Protein AF-A0A2I0TNA4-F1 (afdb_monomer)

Mean predicted aligned error: 10.76 Å

Nearest PDB structures (foldseek):
  7cxh-assembly1_A  TM=8.317E-01  e=8.234E-19  Homo sapiens
  7cxg-assembly1_B-2  TM=8.409E-01  e=1.253E-18  Homo sapiens
  6t1v-assembly1_A  TM=8.279E-01  e=1.907E-18  Homo sapiens
  7cxf-assembly1_A  TM=8.234E-01  e=4.906E-18  Homo sapiens
  5u3z-assembly2_B  TM=8.361E-01  e=5.013E-15  Homo sapiens

Sequence (196 aa):
MGYRGRINAAIQVSPFVIYDMNSLMMGEDQIKCKHVSPLQEENKEVAIRIFQRCQFRSVEAVQEITEFAKNIPGFVNLDLNDQVTLLKYGVHEIIYTLLASLMNKDGVLISDGQGFMTREFLKSLRKPFCDFMEPKFEFAVKFNALELDDSDLAIFIAVIILSGGKCSLISYIFYNRIDTFNSCPNRKVLSAMGWE

Solvent-accessible surface area (backbone atoms only — not comparable to full-atom values): 11047 Å² total; per-residue (Å²): 48,45,77,67,42,40,41,60,57,38,52,80,46,82,45,52,66,27,60,50,73,68,39,42,59,57,42,61,80,69,44,82,62,92,75,76,62,97,77,68,60,87,85,57,55,66,66,59,52,53,48,52,51,53,53,53,52,49,57,54,47,51,53,54,51,51,58,51,46,59,71,41,91,64,47,74,75,46,56,69,69,54,51,51,42,13,46,71,59,17,48,64,61,44,51,53,56,58,48,23,78,42,39,53,92,63,25,35,54,36,75,82,31,50,27,32,41,27,42,66,36,48,52,68,36,63,84,69,52,20,71,61,51,51,63,54,47,60,48,16,51,60,56,56,74,67,65,68,49,73,66,56,47,52,52,52,46,53,52,42,37,61,53,16,66,91,47,81,59,50,64,63,54,57,77,73,36,56,68,55,64,76,62,52,87,59,71,55,68,41,39,76,78,57,27,92

InterPro domains:
  IPR000536 Nuclear hormone receptor, ligand-binding domain [PF00104] (59-163)
  IPR000536 Nuclear hormone receptor, ligand-binding domain [PS51843] (16-196)
  IPR001723 Nuclear hormone receptor [PR00398] (57-78)
  IPR001723 Nuclear hormone receptor [PR00398] (78-94)
  IPR001723 Nuclear hormone receptor [PR00398] (146-161)
  IPR003074 Peroxisome proliferator-activated receptor [PR01288] (96-109)
  IPR003074 Peroxisome proliferator-activated receptor [PR01288] (113-128)
  IPR003074 Peroxisome proliferator-activated receptor [PR01288] (131-144)
  IPR035500 Nuclear hormone receptor-like domain superfamily [G3DSA:1.10.565.10] (7-182)
  IPR035500 Nuclear hormone receptor-like domain superfamily [SSF48508] (12-171)
  IPR050234 Nuclear hormone receptor family NR1 subfamily [PTHR24082] (36-164)

Organism: NCBI:txid1758121

Structure (mmCIF, N/CA/C/O backbone):
data_AF-A0A2I0TNA4-F1
#
_entry.id   AF-A0A2I0TNA4-F1
#
loop_
_atom_site.group_PDB
_atom_site.id
_atom_site.type_symbol
_atom_site.label_atom_id
_atom_site.label_alt_id
_atom_site.label_comp_id
_atom_site.label_asym_id
_atom_site.label_entity_id
_atom_site.label_seq_id
_atom_site.pdbx_PDB_ins_code
_atom_site.Cartn_x
_atom_site.Cartn_y
_atom_site.Cartn_z
_atom_site.occupancy
_atom_site.B_iso_or_equiv
_atom_site.auth_seq_id
_atom_site.auth_comp_id
_atom_site.auth_asym_id
_atom_site.auth_atom_id
_atom_site.pdbx_PDB_model_num
ATOM 1 N N . MET A 1 1 ? -13.020 9.914 -6.422 1.00 35.34 1 MET A N 1
ATOM 2 C CA . MET A 1 1 ? -12.213 8.881 -7.062 1.00 35.34 1 MET A CA 1
ATOM 3 C C . MET A 1 1 ? -11.484 8.139 -5.968 1.00 35.34 1 MET A C 1
ATOM 5 O O . MET A 1 1 ? -10.642 8.735 -5.315 1.00 35.34 1 MET A O 1
ATOM 9 N N . GLY A 1 2 ? -11.844 6.874 -5.723 1.00 37.12 2 GLY A N 1
ATOM 10 C CA . GLY A 1 2 ? -11.193 6.027 -4.711 1.00 37.12 2 GLY A CA 1
ATOM 11 C C . GLY A 1 2 ? -9.686 5.857 -4.924 1.00 37.12 2 GLY A C 1
ATOM 12 O O . GLY A 1 2 ? -9.144 6.394 -5.886 1.00 37.12 2 GLY A O 1
ATOM 13 N N . TYR A 1 3 ? -8.978 5.131 -4.058 1.00 42.81 3 TYR A N 1
ATOM 14 C CA . TYR A 1 3 ? -7.517 4.973 -4.170 1.00 42.81 3 TYR A CA 1
ATOM 15 C C . TYR A 1 3 ? -7.112 4.388 -5.537 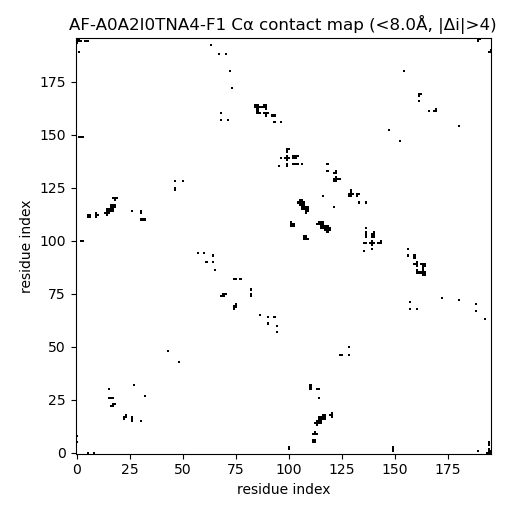1.00 42.81 3 TYR A C 1
ATOM 17 O O . TYR A 1 3 ? -6.256 4.948 -6.224 1.00 42.81 3 TYR A O 1
ATOM 25 N N . ARG A 1 4 ? -7.826 3.357 -6.015 1.00 48.94 4 ARG A N 1
ATOM 26 C CA . ARG A 1 4 ? -7.703 2.868 -7.402 1.00 48.94 4 ARG A CA 1
ATOM 27 C C . ARG A 1 4 ? -8.273 3.842 -8.431 1.00 48.94 4 ARG A C 1
ATOM 29 O O . ARG A 1 4 ? -7.718 3.982 -9.513 1.00 48.94 4 ARG A O 1
ATOM 36 N N . GLY A 1 5 ? -9.341 4.561 -8.096 1.00 42.94 5 GLY A N 1
ATOM 37 C CA . GLY A 1 5 ? -9.911 5.620 -8.936 1.00 42.94 5 GLY A CA 1
ATOM 38 C C . GLY A 1 5 ? -8.948 6.781 -9.217 1.00 42.94 5 GLY A C 1
ATOM 39 O O . GLY A 1 5 ? -8.978 7.318 -10.314 1.00 42.94 5 GLY A O 1
ATOM 40 N N . ARG A 1 6 ? -8.073 7.145 -8.273 1.00 45.62 6 ARG A N 1
ATOM 41 C CA . ARG A 1 6 ? -7.024 8.168 -8.410 1.00 45.62 6 ARG A CA 1
ATOM 42 C C . ARG A 1 6 ? -5.830 7.668 -9.199 1.00 45.62 6 ARG A C 1
ATOM 44 O O . ARG A 1 6 ? -5.299 8.431 -9.989 1.00 45.62 6 ARG A O 1
ATOM 51 N N . ILE A 1 7 ? -5.456 6.399 -9.042 1.00 47.56 7 ILE A N 1
ATOM 52 C CA . ILE A 1 7 ? -4.507 5.742 -9.948 1.00 47.56 7 ILE A CA 1
ATOM 53 C C . ILE A 1 7 ? -5.074 5.782 -11.371 1.00 47.56 7 ILE A C 1
ATOM 55 O O . ILE A 1 7 ? -4.422 6.284 -12.275 1.00 47.56 7 ILE A O 1
ATOM 59 N N . ASN A 1 8 ? -6.331 5.376 -11.554 1.00 41.31 8 ASN A N 1
ATOM 60 C CA . ASN A 1 8 ? -7.024 5.394 -12.845 1.00 41.31 8 ASN A CA 1
ATOM 61 C C . ASN A 1 8 ? -7.257 6.811 -13.403 1.00 41.31 8 ASN A C 1
ATOM 63 O O . ASN A 1 8 ? -7.279 6.986 -14.617 1.00 41.31 8 ASN A O 1
ATOM 67 N N . ALA A 1 9 ? -7.388 7.829 -12.549 1.00 41.41 9 ALA A N 1
ATOM 68 C CA . ALA A 1 9 ? -7.473 9.232 -12.956 1.00 41.41 9 ALA A CA 1
ATOM 69 C C . ALA A 1 9 ? -6.103 9.828 -13.305 1.00 41.41 9 ALA A C 1
ATOM 71 O O . ALA A 1 9 ? -5.988 10.570 -14.277 1.00 41.41 9 ALA A O 1
ATOM 72 N N . ALA A 1 10 ? -5.058 9.473 -12.551 1.00 45.03 10 ALA A N 1
ATOM 73 C CA . ALA A 1 10 ? -3.669 9.805 -12.856 1.00 45.03 10 ALA A CA 1
ATOM 74 C C . ALA A 1 10 ? -3.194 9.121 -14.152 1.00 45.03 10 ALA A C 1
ATOM 76 O O . ALA A 1 10 ? -2.371 9.684 -14.865 1.00 45.03 10 ALA A O 1
ATOM 77 N N . ILE A 1 11 ? -3.797 7.979 -14.515 1.00 46.94 11 ILE A N 1
ATOM 78 C CA . ILE A 1 11 ? -3.622 7.265 -15.793 1.00 46.94 11 ILE A CA 1
ATOM 79 C C . ILE A 1 11 ? -4.174 8.046 -17.011 1.00 46.94 11 ILE A C 1
ATOM 81 O O . ILE A 1 11 ? -3.989 7.606 -18.145 1.00 46.94 11 ILE A O 1
ATOM 85 N N . GLN A 1 12 ? -4.745 9.255 -16.859 1.00 49.56 12 GLN A N 1
ATOM 86 C CA . GLN A 1 12 ? -4.928 10.145 -18.025 1.00 49.56 12 GLN A CA 1
ATOM 87 C C . GLN A 1 12 ? -3.606 10.397 -18.781 1.00 49.56 12 GLN A C 1
ATOM 89 O O . GLN A 1 12 ? -3.639 10.706 -19.972 1.00 49.56 12 GLN A O 1
ATOM 94 N N . VAL A 1 13 ? -2.457 10.206 -18.118 1.00 62.81 13 VAL A N 1
ATOM 95 C CA . VAL A 1 13 ? -1.124 10.132 -18.726 1.00 62.81 13 VAL A CA 1
ATOM 96 C C . VAL A 1 13 ? -0.419 8.863 -18.230 1.00 62.81 13 VAL A C 1
ATOM 98 O O . VAL A 1 13 ? -0.488 8.529 -17.051 1.00 62.81 13 VAL A O 1
ATOM 101 N N . SER A 1 14 ? 0.269 8.142 -19.122 1.00 78.12 14 SER A N 1
ATOM 102 C CA . SER A 1 14 ? 1.084 6.983 -18.727 1.00 78.12 14 SER A CA 1
ATOM 103 C C . SER A 1 14 ? 2.163 7.408 -17.718 1.00 78.12 14 SER A C 1
ATOM 105 O O . SER A 1 14 ? 2.841 8.407 -17.972 1.00 78.12 14 SER A O 1
ATOM 107 N N . PRO A 1 15 ? 2.377 6.664 -16.615 1.00 84.88 15 PRO A N 1
ATOM 108 C CA . PRO A 1 15 ? 3.407 7.002 -15.639 1.00 84.88 15 PRO A CA 1
ATOM 109 C C . PRO A 1 15 ? 4.801 6.979 -16.271 1.00 84.88 15 PRO A C 1
ATOM 111 O O . PRO A 1 15 ? 5.090 6.149 -17.138 1.00 84.88 15 PRO A O 1
ATOM 114 N N . PHE A 1 16 ? 5.689 7.852 -15.793 1.00 88.69 16 PHE A N 1
ATOM 115 C CA . PHE A 1 16 ? 7.104 7.808 -16.150 1.00 88.69 16 PHE A CA 1
ATOM 116 C C . PHE A 1 16 ? 7.739 6.536 -15.565 1.00 88.69 16 PHE A C 1
ATOM 118 O O . PHE A 1 16 ? 7.694 6.307 -14.353 1.00 88.69 16 PHE A O 1
ATOM 125 N N . VAL A 1 17 ? 8.318 5.689 -16.416 1.00 91.75 17 VAL A N 1
ATOM 126 C CA . VAL A 1 17 ? 8.833 4.376 -16.005 1.00 91.75 17 VAL A CA 1
ATOM 127 C C . VAL A 1 17 ? 10.292 4.480 -15.567 1.00 91.75 17 VAL A C 1
ATOM 129 O O . VAL A 1 17 ? 11.147 4.927 -16.326 1.00 91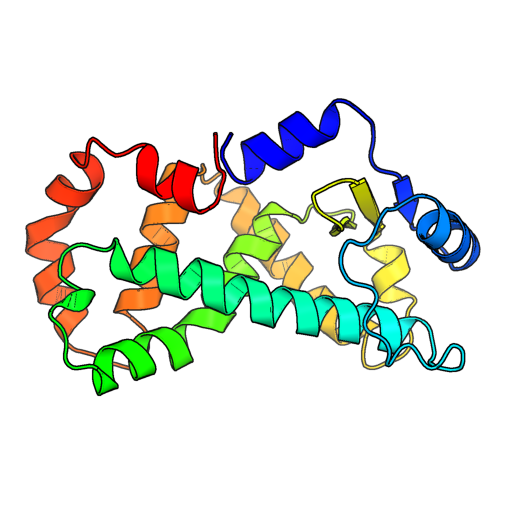.75 17 VAL A O 1
ATOM 132 N N . ILE A 1 18 ? 10.580 4.009 -14.355 1.00 91.25 18 ILE A N 1
ATOM 133 C CA . ILE A 1 18 ? 11.917 3.944 -13.763 1.00 91.25 18 ILE A CA 1
ATOM 134 C C . ILE A 1 18 ? 12.364 2.482 -13.724 1.00 91.25 18 ILE A C 1
ATOM 136 O O . ILE A 1 18 ? 11.815 1.664 -12.975 1.00 91.25 18 ILE A O 1
ATOM 140 N N . TYR A 1 19 ? 13.365 2.152 -14.534 1.00 93.94 19 TYR A N 1
ATOM 141 C CA . TYR A 1 19 ? 13.881 0.789 -14.695 1.00 93.94 19 TYR A CA 1
ATOM 142 C C . TYR A 1 19 ? 15.407 0.683 -14.555 1.00 93.94 19 TYR A C 1
ATOM 144 O O . TYR A 1 19 ? 15.943 -0.421 -14.501 1.00 93.94 19 TYR A O 1
ATOM 152 N N . ASP A 1 20 ? 16.106 1.812 -14.467 1.00 92.25 20 ASP A N 1
ATOM 153 C CA . ASP A 1 20 ? 17.549 1.903 -14.261 1.00 92.25 20 ASP A CA 1
ATOM 154 C C . ASP A 1 20 ? 17.926 3.246 -13.601 1.00 92.25 20 ASP A C 1
ATOM 156 O O . ASP A 1 20 ? 17.075 4.075 -13.270 1.00 92.25 20 ASP A O 1
ATOM 160 N N . MET A 1 21 ? 19.225 3.474 -13.402 1.00 87.62 21 MET A N 1
ATOM 161 C CA . MET A 1 21 ? 19.720 4.716 -12.800 1.00 87.62 21 MET A CA 1
ATOM 162 C C . MET A 1 21 ? 19.503 5.938 -13.704 1.00 87.62 21 MET A C 1
ATOM 164 O O . MET A 1 21 ? 19.246 7.024 -13.194 1.00 87.62 21 MET A O 1
ATOM 168 N N . ASN A 1 22 ? 19.568 5.780 -15.030 1.00 89.62 22 ASN A N 1
ATOM 169 C CA . ASN A 1 22 ? 19.401 6.892 -15.971 1.00 89.62 22 ASN A CA 1
ATOM 170 C C . ASN A 1 22 ? 17.958 7.407 -15.969 1.00 89.62 22 ASN A C 1
ATOM 172 O O . ASN A 1 22 ? 17.722 8.605 -15.824 1.00 89.62 22 ASN A O 1
ATOM 176 N N . SER A 1 23 ? 16.995 6.491 -16.077 1.00 90.81 23 SER A N 1
ATOM 177 C CA . SER A 1 23 ? 15.567 6.786 -15.977 1.00 90.81 23 SER A CA 1
ATOM 178 C C . SER A 1 23 ? 15.219 7.362 -14.608 1.00 90.81 23 SER A C 1
ATOM 180 O O . SER A 1 23 ? 14.470 8.331 -14.548 1.00 90.81 23 SER A O 1
ATOM 182 N N . LEU A 1 24 ? 15.809 6.869 -13.512 1.00 86.25 24 LEU A N 1
ATOM 183 C CA . LEU A 1 24 ? 15.606 7.472 -12.193 1.00 86.25 24 LEU A CA 1
ATOM 184 C C . LEU A 1 24 ? 16.021 8.951 -12.167 1.00 86.25 24 LEU A C 1
ATOM 186 O O . LEU A 1 24 ? 15.236 9.777 -11.709 1.00 86.25 24 LEU A O 1
ATOM 190 N N . MET A 1 25 ? 17.208 9.287 -12.683 1.00 83.06 25 MET A N 1
ATOM 191 C CA . MET A 1 25 ? 17.680 10.678 -12.732 1.00 83.06 25 MET A CA 1
ATOM 192 C C . MET A 1 25 ? 16.773 11.555 -13.604 1.00 83.06 25 MET A C 1
ATOM 194 O O . MET A 1 25 ? 16.391 12.642 -13.187 1.00 83.06 25 MET A O 1
ATOM 198 N N . MET A 1 26 ? 16.350 11.065 -14.774 1.00 83.69 26 MET A N 1
ATOM 199 C CA . MET A 1 26 ? 15.402 11.781 -15.642 1.00 83.69 26 MET A CA 1
ATOM 200 C C . MET A 1 26 ? 14.030 11.980 -14.982 1.00 83.69 26 MET A C 1
ATOM 202 O O . MET A 1 26 ? 13.376 13.002 -15.188 1.00 83.69 26 MET A O 1
ATOM 206 N N . GLY A 1 27 ? 13.585 10.998 -14.198 1.00 77.44 27 GLY A N 1
ATOM 207 C CA . GLY A 1 27 ? 12.318 11.033 -13.482 1.00 77.44 27 GLY A CA 1
ATOM 208 C C . GLY A 1 27 ? 12.313 12.019 -12.318 1.00 77.44 27 GLY A C 1
ATOM 209 O O . GLY A 1 27 ? 11.249 12.506 -11.960 1.00 77.44 27 GLY A O 1
ATOM 210 N N . GLU A 1 28 ? 13.464 12.356 -11.735 1.00 74.06 28 GLU A N 1
ATOM 211 C CA . GLU A 1 28 ? 13.541 13.335 -10.641 1.00 74.06 28 GLU A CA 1
ATOM 212 C C . GLU A 1 28 ? 13.185 14.754 -11.078 1.00 74.06 28 GLU A C 1
ATOM 214 O O . GLU A 1 28 ? 12.524 15.463 -10.322 1.00 74.06 28 GLU A O 1
ATOM 219 N N . ASP A 1 29 ? 13.534 15.125 -12.308 1.00 66.44 29 ASP A N 1
ATOM 220 C CA . ASP A 1 29 ? 13.185 16.427 -12.879 1.00 66.44 29 ASP A CA 1
ATOM 221 C C . ASP A 1 29 ? 11.724 16.479 -13.360 1.00 66.44 29 ASP A C 1
ATOM 223 O O . ASP A 1 29 ? 11.089 17.536 -13.364 1.00 66.44 29 ASP A O 1
ATOM 227 N N . GLN A 1 30 ? 11.174 15.333 -13.777 1.00 65.06 30 GLN A N 1
ATOM 228 C CA . GLN A 1 30 ? 9.845 15.240 -14.396 1.00 65.06 30 GLN A CA 1
ATOM 229 C C . GLN A 1 30 ? 8.723 14.937 -13.397 1.00 65.06 30 GLN A C 1
ATOM 231 O O . GLN A 1 30 ? 7.595 15.411 -13.553 1.00 65.06 30 GLN A O 1
ATOM 236 N N . ILE A 1 31 ? 9.012 14.155 -12.359 1.00 66.06 31 ILE A N 1
ATOM 237 C CA . ILE A 1 31 ? 8.053 13.787 -11.324 1.00 66.06 31 ILE A CA 1
ATOM 238 C C . ILE A 1 31 ? 8.117 14.864 -10.244 1.00 66.06 31 ILE A C 1
ATOM 240 O O . ILE A 1 31 ? 9.062 14.918 -9.459 1.00 66.06 31 ILE A O 1
ATOM 244 N N . LYS A 1 32 ? 7.089 15.719 -10.174 1.00 58.25 32 LYS A N 1
ATOM 245 C CA . LYS A 1 32 ? 6.944 16.724 -9.110 1.00 58.25 32 LYS A CA 1
ATOM 246 C C . LYS A 1 32 ? 6.728 16.032 -7.761 1.00 58.25 32 LYS A C 1
ATOM 248 O O . LYS A 1 32 ? 5.603 15.924 -7.276 1.00 58.25 32 LYS A O 1
ATOM 253 N N . CYS A 1 33 ? 7.799 15.575 -7.120 1.00 53.09 33 CYS A N 1
ATOM 254 C CA . CYS A 1 33 ? 7.744 15.130 -5.736 1.00 53.09 33 CYS A CA 1
ATOM 255 C C . CYS A 1 33 ? 7.392 16.341 -4.860 1.00 53.09 33 CYS A C 1
ATOM 257 O O . CYS A 1 33 ? 8.232 17.200 -4.611 1.00 53.09 33 CYS A O 1
ATOM 259 N N . LYS A 1 34 ? 6.142 16.410 -4.380 1.00 47.81 34 LYS A N 1
ATOM 260 C CA . LYS A 1 34 ? 5.636 17.496 -3.513 1.00 47.81 34 LYS A CA 1
ATOM 261 C C . LYS A 1 34 ? 6.434 17.673 -2.215 1.00 47.81 34 LYS A C 1
ATOM 263 O O . LYS A 1 34 ? 6.337 18.720 -1.583 1.00 47.81 34 LYS A O 1
ATOM 268 N N . HIS A 1 35 ? 7.254 16.690 -1.850 1.00 49.66 35 HIS A N 1
ATOM 269 C CA . HIS A 1 35 ? 8.130 16.751 -0.691 1.00 49.66 35 HIS A CA 1
ATOM 270 C C . HIS A 1 35 ? 9.583 16.450 -1.052 1.00 49.66 35 HIS A C 1
ATOM 272 O O . HIS A 1 35 ? 10.070 15.325 -0.949 1.00 49.66 35 HIS A O 1
ATOM 278 N N . VAL A 1 36 ? 10.286 17.512 -1.439 1.00 43.19 36 VAL A N 1
ATOM 279 C CA . VAL A 1 36 ? 11.731 17.630 -1.251 1.00 43.19 36 VAL A CA 1
ATOM 280 C C . VAL A 1 36 ? 11.927 18.205 0.151 1.00 43.19 36 VAL A C 1
ATOM 282 O O . VAL A 1 36 ? 11.587 19.361 0.399 1.00 43.19 36 VAL A O 1
ATOM 285 N N . SER A 1 37 ? 12.387 17.395 1.107 1.00 41.56 37 SER A N 1
ATOM 286 C CA . SER A 1 37 ? 12.808 17.947 2.399 1.00 41.56 37 SER A CA 1
ATOM 287 C C . SER A 1 37 ? 14.148 18.681 2.221 1.00 41.56 37 SER A C 1
ATOM 289 O O . SER A 1 37 ? 14.947 18.273 1.375 1.00 41.56 37 SER A O 1
ATOM 291 N N . PRO A 1 38 ? 14.461 19.702 3.041 1.00 40.69 38 PRO A N 1
ATOM 292 C CA . PRO A 1 38 ? 15.743 20.416 2.980 1.00 40.69 38 PRO A CA 1
ATOM 293 C C . PRO A 1 38 ? 16.966 19.550 3.343 1.00 40.69 38 PRO A C 1
ATOM 295 O O . PRO A 1 38 ? 18.085 20.047 3.352 1.00 40.69 38 PRO A O 1
ATOM 298 N N . LEU A 1 39 ? 16.765 18.270 3.688 1.00 39.97 39 LEU A N 1
ATOM 299 C CA . LEU A 1 39 ? 17.800 17.327 4.126 1.00 39.97 39 LEU A CA 1
ATOM 300 C C . LEU A 1 39 ? 18.217 16.336 3.027 1.00 39.97 39 LEU A C 1
ATOM 302 O O . LEU A 1 39 ? 18.850 15.315 3.325 1.00 39.97 39 LEU A O 1
ATOM 306 N N . GLN A 1 40 ? 17.874 16.608 1.763 1.00 45.16 40 GLN A N 1
ATOM 307 C CA . GLN A 1 40 ? 18.521 15.951 0.630 1.00 45.16 40 GLN A CA 1
ATOM 308 C C . GLN A 1 40 ? 19.984 16.412 0.568 1.00 45.16 40 GLN A C 1
ATOM 310 O O . GLN A 1 40 ? 20.354 17.318 -0.166 1.00 45.16 40 GLN A O 1
ATOM 315 N N . GLU A 1 41 ? 20.840 15.776 1.366 1.00 46.19 41 GLU A N 1
ATOM 316 C CA . GLU A 1 41 ? 22.257 15.709 1.031 1.00 46.19 41 GLU A CA 1
ATOM 317 C C . GLU A 1 41 ? 22.345 15.004 -0.327 1.00 46.19 41 GLU A C 1
ATOM 319 O O . GLU A 1 41 ? 22.108 13.796 -0.418 1.00 46.19 41 GLU A O 1
ATOM 324 N N . GLU A 1 42 ? 22.660 15.763 -1.379 1.00 48.03 42 GLU A N 1
ATOM 325 C CA . GLU A 1 42 ? 22.816 15.288 -2.766 1.00 48.03 42 GLU A CA 1
ATOM 326 C C . GLU A 1 42 ? 23.793 14.101 -2.897 1.00 48.03 42 GLU A C 1
ATOM 328 O O . GLU A 1 42 ? 23.755 13.371 -3.881 1.00 48.03 42 GLU A O 1
ATOM 333 N N . ASN A 1 43 ? 24.614 13.843 -1.872 1.00 50.09 43 ASN A N 1
ATOM 334 C CA . ASN A 1 43 ? 25.579 12.744 -1.804 1.00 50.09 43 ASN A CA 1
ATOM 335 C C . ASN A 1 43 ? 25.044 11.416 -1.229 1.00 50.09 43 ASN A C 1
ATOM 337 O O . ASN A 1 43 ? 25.825 10.485 -1.018 1.00 50.09 43 ASN A O 1
ATOM 341 N N . LYS A 1 44 ? 23.741 11.280 -0.946 1.00 60.97 44 LYS A N 1
ATOM 342 C CA . LYS A 1 44 ? 23.180 9.996 -0.488 1.00 60.97 44 LYS A CA 1
ATOM 343 C C . LYS A 1 44 ? 22.866 9.080 -1.662 1.00 60.97 44 LYS A C 1
ATOM 345 O O . LYS A 1 44 ? 22.138 9.435 -2.583 1.00 60.97 44 LYS A O 1
ATOM 350 N N . GLU A 1 45 ? 23.377 7.858 -1.572 1.00 75.94 45 GLU A N 1
ATOM 351 C CA . GLU A 1 45 ? 23.131 6.787 -2.530 1.00 75.94 45 GLU A CA 1
ATOM 352 C C . GLU A 1 45 ? 21.636 6.611 -2.843 1.00 75.94 45 GLU A C 1
ATOM 354 O O . GLU A 1 45 ? 20.787 6.666 -1.950 1.00 75.94 45 GLU A O 1
ATOM 359 N N . VAL A 1 46 ? 21.310 6.354 -4.113 1.00 72.00 46 VAL A N 1
ATOM 360 C CA . VAL A 1 46 ? 19.933 6.235 -4.628 1.00 72.00 46 VAL A CA 1
ATOM 361 C C . VAL A 1 46 ? 19.030 5.359 -3.761 1.00 72.00 46 VAL A C 1
ATOM 363 O O . VAL A 1 46 ? 17.896 5.737 -3.469 1.00 72.00 46 VAL A O 1
ATOM 366 N N . ALA A 1 47 ? 19.534 4.218 -3.298 1.00 71.81 47 ALA A N 1
ATOM 367 C CA . ALA A 1 47 ? 18.748 3.295 -2.493 1.00 71.81 47 ALA A CA 1
ATOM 368 C C . ALA A 1 47 ? 18.330 3.903 -1.135 1.00 71.81 47 ALA A C 1
ATOM 370 O O . ALA A 1 47 ? 17.199 3.713 -0.686 1.00 71.81 47 ALA A O 1
ATOM 371 N N . ILE A 1 48 ? 19.197 4.726 -0.530 1.00 77.75 48 ILE A N 1
ATOM 372 C CA . ILE A 1 48 ? 18.889 5.482 0.693 1.00 77.75 48 ILE A CA 1
ATOM 373 C C . ILE A 1 48 ? 17.803 6.520 0.406 1.00 77.75 48 ILE A C 1
ATOM 375 O O . ILE A 1 48 ? 16.863 6.654 1.187 1.00 77.75 48 ILE A O 1
ATOM 379 N N . ARG A 1 49 ? 17.894 7.223 -0.726 1.00 75.56 49 ARG A N 1
ATOM 380 C CA . ARG A 1 49 ? 16.903 8.235 -1.118 1.00 75.56 49 ARG A CA 1
ATOM 381 C C . ARG A 1 49 ? 15.520 7.625 -1.349 1.00 75.56 49 ARG A C 1
ATOM 383 O O . ARG A 1 49 ? 14.530 8.169 -0.864 1.00 75.56 49 ARG A O 1
ATOM 390 N N . ILE A 1 50 ? 15.443 6.479 -2.030 1.00 73.44 50 ILE A N 1
ATOM 391 C CA . ILE A 1 50 ? 14.187 5.734 -2.221 1.00 73.44 50 ILE A CA 1
ATOM 392 C C . ILE A 1 50 ? 13.599 5.337 -0.863 1.00 73.44 50 ILE A C 1
ATOM 394 O O . ILE A 1 50 ? 12.424 5.589 -0.603 1.00 73.44 50 ILE A O 1
ATOM 398 N N . PHE A 1 51 ? 14.419 4.798 0.040 1.00 75.12 51 PHE A N 1
ATOM 399 C CA . PHE A 1 51 ? 13.964 4.409 1.374 1.00 75.12 51 PHE A CA 1
ATOM 400 C C . PHE A 1 51 ? 13.467 5.591 2.211 1.00 75.12 51 PHE A C 1
ATOM 402 O O . PHE A 1 51 ? 12.420 5.494 2.847 1.00 75.12 51 PHE A O 1
ATOM 409 N N . GLN A 1 52 ? 14.167 6.726 2.179 1.00 76.44 52 GLN A N 1
ATOM 410 C CA . GLN A 1 52 ? 13.727 7.948 2.856 1.00 76.44 52 GLN A CA 1
ATOM 411 C C . GLN A 1 52 ? 12.391 8.451 2.304 1.00 76.44 52 GLN A C 1
ATOM 413 O O . GLN A 1 52 ? 11.523 8.850 3.080 1.00 76.44 52 GLN A O 1
ATOM 418 N N . ARG A 1 53 ? 12.185 8.379 0.982 1.00 72.38 53 ARG A N 1
ATOM 419 C CA . ARG A 1 53 ? 10.890 8.700 0.362 1.00 72.38 53 ARG A CA 1
ATOM 420 C C . ARG A 1 53 ? 9.787 7.761 0.855 1.00 72.38 53 ARG A C 1
ATOM 422 O O . ARG A 1 53 ? 8.720 8.242 1.226 1.00 72.38 53 ARG A O 1
ATOM 429 N N . CYS A 1 54 ? 10.043 6.452 0.928 1.00 73.31 54 CYS A N 1
ATOM 430 C CA . CYS A 1 54 ? 9.094 5.493 1.501 1.00 73.31 54 CYS A CA 1
ATOM 431 C C . CYS A 1 54 ? 8.777 5.813 2.967 1.00 73.31 54 CYS A C 1
ATOM 433 O O . CYS A 1 54 ? 7.612 5.841 3.345 1.00 73.31 54 CYS A O 1
ATOM 435 N N . GLN A 1 55 ? 9.796 6.095 3.783 1.00 76.81 55 GLN A N 1
ATOM 436 C CA . GLN A 1 55 ? 9.622 6.435 5.194 1.00 76.81 55 GLN A CA 1
ATOM 437 C C . GLN A 1 55 ? 8.764 7.691 5.368 1.00 76.81 55 GLN A C 1
ATOM 439 O O . GLN A 1 55 ? 7.855 7.702 6.193 1.00 76.81 55 GLN A O 1
ATOM 444 N N . PHE A 1 56 ? 9.029 8.730 4.578 1.00 74.69 56 PHE A N 1
ATOM 445 C CA . PHE A 1 56 ? 8.268 9.969 4.625 1.00 74.69 56 PHE A CA 1
ATOM 446 C C . PHE A 1 56 ? 6.798 9.745 4.230 1.00 74.69 56 PHE A C 1
ATOM 448 O O . PHE A 1 56 ? 5.902 10.149 4.967 1.00 74.69 56 PHE A O 1
ATOM 455 N N . ARG A 1 57 ? 6.538 9.001 3.145 1.00 74.31 57 ARG A N 1
ATOM 456 C CA . ARG A 1 57 ? 5.169 8.620 2.754 1.00 74.31 57 ARG A CA 1
ATOM 457 C C . ARG A 1 57 ? 4.456 7.793 3.821 1.00 74.31 57 ARG A C 1
ATOM 459 O O . ARG A 1 57 ? 3.259 7.972 4.012 1.00 74.31 57 ARG A O 1
ATOM 466 N N . SER A 1 58 ? 5.166 6.928 4.545 1.00 76.94 58 SER A N 1
ATOM 467 C CA . SER A 1 58 ? 4.581 6.187 5.668 1.00 76.94 58 SER A CA 1
ATOM 468 C C . SER A 1 58 ? 4.129 7.110 6.802 1.00 76.94 58 SER A C 1
ATOM 470 O O . SER A 1 58 ? 3.101 6.844 7.413 1.00 76.94 58 SER A O 1
ATOM 472 N N . VAL A 1 59 ? 4.855 8.200 7.081 1.00 78.38 59 VAL A N 1
ATOM 473 C CA . VAL A 1 59 ? 4.450 9.185 8.102 1.00 78.38 59 VAL A CA 1
ATOM 474 C C . VAL A 1 59 ? 3.160 9.897 7.693 1.00 78.38 59 VAL A C 1
ATOM 476 O O . VAL A 1 59 ? 2.268 10.061 8.522 1.00 78.38 59 VAL A O 1
ATOM 479 N N . GLU A 1 60 ? 3.032 10.275 6.423 1.00 78.12 60 GLU A N 1
ATOM 480 C CA . GLU A 1 60 ? 1.794 10.863 5.894 1.00 78.12 60 GLU A CA 1
ATOM 481 C C . GLU A 1 60 ? 0.634 9.862 5.946 1.00 78.12 60 GLU A C 1
ATOM 483 O O . GLU A 1 60 ? -0.442 10.186 6.447 1.00 78.12 60 GLU A O 1
ATOM 488 N N . ALA A 1 61 ? 0.875 8.611 5.543 1.00 79.38 61 ALA A N 1
ATOM 489 C CA . ALA A 1 61 ? -0.127 7.549 5.604 1.00 79.38 61 ALA A CA 1
ATOM 490 C C . ALA A 1 61 ? -0.635 7.311 7.036 1.00 79.38 61 ALA A C 1
ATOM 492 O O . ALA A 1 61 ? -1.822 7.076 7.231 1.00 79.38 61 ALA A O 1
ATOM 493 N N . VAL A 1 62 ? 0.222 7.420 8.060 1.00 84.38 62 VAL A N 1
ATOM 494 C CA . VAL A 1 62 ? -0.206 7.317 9.469 1.00 84.38 62 VAL A CA 1
ATOM 495 C C . VAL A 1 62 ? -1.254 8.381 9.808 1.00 84.38 62 VAL A C 1
ATOM 497 O O . VAL A 1 62 ? -2.219 8.081 10.514 1.00 84.38 62 VAL A O 1
ATOM 500 N N . GLN A 1 63 ? -1.095 9.611 9.312 1.00 83.62 63 GLN A N 1
ATOM 501 C CA . GLN A 1 63 ? -2.064 10.685 9.544 1.00 83.62 63 GLN A CA 1
ATOM 502 C C . GLN A 1 63 ? -3.395 10.380 8.848 1.00 83.62 63 GLN A C 1
ATOM 504 O O . GLN A 1 63 ? -4.447 10.470 9.480 1.00 83.62 63 GLN A O 1
ATOM 509 N N . GLU A 1 64 ? -3.345 9.938 7.589 1.00 83.25 64 GLU A N 1
ATOM 510 C CA . GLU A 1 64 ? -4.529 9.538 6.816 1.00 83.25 64 GLU A CA 1
ATOM 511 C C . GLU A 1 64 ? -5.282 8.373 7.485 1.00 83.25 64 GLU A C 1
ATOM 513 O O . GLU A 1 64 ? -6.502 8.419 7.638 1.00 83.25 64 GLU A O 1
ATOM 518 N N . ILE A 1 65 ? -4.558 7.355 7.958 1.00 86.56 65 ILE A N 1
ATOM 519 C CA . ILE A 1 65 ? -5.114 6.190 8.666 1.00 86.56 65 ILE A CA 1
ATOM 520 C C . ILE A 1 65 ? -5.709 6.597 10.017 1.00 86.56 65 ILE A C 1
ATOM 522 O O . ILE A 1 65 ? -6.753 6.088 10.421 1.00 86.56 65 ILE A O 1
ATOM 526 N N . THR A 1 66 ? -5.076 7.533 10.724 1.00 89.56 66 THR A N 1
ATOM 527 C CA . THR A 1 66 ? -5.613 8.050 11.989 1.00 89.56 66 THR A CA 1
ATOM 528 C C . THR A 1 66 ? -6.933 8.780 11.757 1.00 89.56 66 THR A C 1
ATOM 530 O O . THR A 1 66 ? -7.882 8.600 12.518 1.00 89.56 66 THR A O 1
ATOM 533 N N . GLU A 1 67 ? -7.022 9.576 10.692 1.00 87.50 67 GLU A N 1
ATOM 534 C CA . GLU A 1 67 ? -8.262 10.264 10.338 1.00 87.50 67 GLU A CA 1
ATOM 535 C C . GLU A 1 67 ? -9.347 9.281 9.880 1.00 87.50 67 GLU A C 1
ATOM 537 O O . GLU A 1 67 ? -10.508 9.415 10.266 1.00 87.50 67 GLU A O 1
ATOM 542 N N . PHE A 1 68 ? -8.975 8.222 9.154 1.00 85.44 68 PHE A N 1
ATOM 543 C CA . PHE A 1 68 ? -9.881 7.112 8.854 1.00 85.44 68 PHE A CA 1
ATOM 544 C C . PHE A 1 68 ? -10.463 6.490 10.122 1.00 85.44 68 PHE A C 1
ATOM 546 O O . PHE A 1 68 ? -11.676 6.328 10.236 1.00 85.44 68 PHE A O 1
ATOM 553 N N . ALA A 1 69 ? -9.603 6.173 11.092 1.00 88.38 69 ALA A N 1
ATOM 554 C CA . ALA A 1 69 ? -9.998 5.484 12.311 1.00 88.38 69 ALA A CA 1
ATOM 555 C C . ALA A 1 69 ? -11.051 6.267 13.103 1.00 88.38 69 ALA A C 1
ATOM 557 O O . ALA A 1 69 ? -12.011 5.679 13.594 1.00 88.38 69 ALA A O 1
ATOM 558 N N . LYS A 1 70 ? -10.942 7.601 13.156 1.00 86.50 70 LYS A N 1
ATOM 559 C CA . LYS A 1 70 ? -11.939 8.461 13.818 1.00 86.50 70 LYS A CA 1
ATOM 560 C C . LYS A 1 70 ? -13.337 8.351 13.208 1.00 86.50 70 LYS A C 1
ATOM 562 O O . LYS A 1 70 ? -14.323 8.576 13.905 1.00 86.50 70 LYS A O 1
ATOM 567 N N . ASN A 1 71 ? -13.430 7.995 11.929 1.00 84.69 71 ASN A N 1
ATOM 568 C CA . ASN A 1 71 ? -14.702 7.803 11.238 1.00 84.69 71 ASN A CA 1
ATOM 569 C C . ASN A 1 71 ? -15.306 6.408 11.471 1.00 84.69 71 ASN A C 1
ATOM 571 O O . ASN A 1 71 ? -16.463 6.181 11.113 1.00 84.69 71 ASN A O 1
ATOM 575 N N . ILE A 1 72 ? -14.572 5.477 12.092 1.00 83.31 72 ILE A N 1
ATOM 576 C CA . ILE A 1 72 ? -15.090 4.151 12.440 1.00 83.31 72 ILE A CA 1
ATOM 577 C C . ILE A 1 72 ? -16.074 4.291 13.615 1.00 83.31 72 ILE A C 1
ATOM 579 O O . ILE A 1 72 ? -15.696 4.779 14.688 1.00 83.31 72 ILE A O 1
ATOM 583 N N . PRO A 1 73 ? -17.335 3.838 13.473 1.00 81.06 73 PRO A N 1
ATOM 584 C CA . PRO A 1 73 ? -18.343 3.983 14.518 1.00 81.06 73 PRO A CA 1
ATOM 585 C C . PRO A 1 73 ? -17.922 3.381 15.866 1.00 81.06 73 PRO A C 1
ATOM 587 O O . PRO A 1 73 ? -17.863 2.165 16.036 1.00 81.06 73 PRO A O 1
ATOM 590 N N . GLY A 1 74 ? -17.734 4.241 16.868 1.00 81.62 74 GLY A N 1
ATOM 591 C CA . GLY A 1 74 ? -17.360 3.851 18.231 1.00 81.62 74 GLY A CA 1
ATOM 592 C C . GLY A 1 74 ? -15.863 3.920 18.535 1.00 81.62 74 GLY A C 1
ATOM 593 O O . GLY A 1 74 ? -15.516 3.855 19.707 1.00 81.62 74 GLY A O 1
ATOM 594 N N . PHE A 1 75 ? -14.994 4.128 17.540 1.00 85.19 75 PHE A N 1
ATOM 595 C CA . PHE A 1 75 ? -13.549 4.250 17.766 1.00 85.19 75 PHE A CA 1
ATOM 596 C C . PHE A 1 75 ? -13.201 5.459 18.646 1.00 85.19 75 PHE A C 1
ATOM 598 O O . PHE A 1 75 ? -12.487 5.320 19.633 1.00 85.19 75 PHE A O 1
ATOM 605 N N . VAL A 1 76 ? -13.781 6.629 18.355 1.00 88.50 76 VAL A N 1
ATOM 606 C CA . VAL A 1 76 ? -13.560 7.864 19.138 1.00 88.50 76 VAL A CA 1
ATOM 607 C C . VAL A 1 76 ? -14.106 7.799 20.568 1.00 88.50 76 VAL A C 1
ATOM 609 O O . VAL A 1 76 ? -13.758 8.645 21.386 1.00 88.50 76 VAL A O 1
ATOM 612 N N . ASN A 1 77 ? -14.950 6.806 20.867 1.00 87.44 77 ASN A N 1
ATOM 613 C CA . ASN A 1 77 ? -15.510 6.592 22.201 1.00 87.44 77 ASN A CA 1
ATOM 614 C C . ASN A 1 77 ? -14.611 5.706 23.080 1.00 87.44 77 ASN A C 1
ATOM 616 O O . ASN A 1 77 ? -14.906 5.552 24.262 1.00 87.44 77 ASN A O 1
ATOM 620 N N . LEU A 1 78 ? -13.567 5.092 22.513 1.00 85.94 78 LEU A N 1
ATOM 621 C CA . LEU A 1 78 ? -12.565 4.342 23.270 1.00 85.94 78 LEU A CA 1
ATOM 622 C C . LEU A 1 78 ? -11.665 5.300 24.055 1.00 85.94 78 LEU A C 1
ATOM 624 O O . LEU A 1 78 ? -11.489 6.457 23.665 1.00 85.94 78 LEU A O 1
ATOM 628 N N . ASP A 1 79 ? -11.022 4.804 25.108 1.00 89.88 79 ASP A N 1
ATOM 629 C CA . ASP A 1 79 ? -9.986 5.561 25.802 1.00 89.88 79 ASP A CA 1
ATOM 630 C C . ASP A 1 79 ? -8.837 5.928 24.852 1.00 89.88 79 ASP A C 1
ATOM 632 O O . ASP A 1 79 ? -8.440 5.151 23.980 1.00 89.88 79 ASP A O 1
ATOM 636 N N . LEU A 1 80 ? -8.253 7.116 25.037 1.00 91.75 80 LEU A N 1
ATOM 637 C CA . LEU A 1 80 ? -7.166 7.615 24.182 1.00 91.75 80 LEU A CA 1
ATOM 638 C C . LEU A 1 80 ? -5.980 6.641 24.110 1.00 91.75 80 LEU A C 1
ATOM 640 O O . LEU A 1 80 ? -5.366 6.495 23.055 1.00 91.75 80 LEU A O 1
ATOM 644 N N . ASN A 1 81 ? -5.669 5.953 25.213 1.00 90.00 81 ASN A N 1
ATOM 645 C CA . ASN A 1 81 ? -4.599 4.957 25.248 1.00 90.00 81 ASN A CA 1
ATOM 646 C C . ASN A 1 81 ? -4.900 3.749 24.346 1.00 90.00 81 ASN A C 1
ATOM 648 O O . ASN A 1 81 ? -4.002 3.242 23.671 1.00 90.00 81 ASN A O 1
ATOM 652 N N . ASP A 1 82 ? -6.161 3.325 24.289 1.00 87.38 82 ASP A N 1
ATOM 653 C CA . ASP A 1 82 ? -6.595 2.220 23.439 1.00 87.38 82 ASP A CA 1
ATOM 654 C C . ASP A 1 82 ? -6.608 2.646 21.973 1.00 87.38 82 ASP A C 1
ATOM 656 O O . ASP A 1 82 ? -6.066 1.930 21.135 1.00 87.38 82 ASP A O 1
ATOM 660 N N . GLN A 1 83 ? -7.098 3.850 21.657 1.00 90.31 83 GLN A N 1
ATOM 661 C CA . GLN A 1 83 ? -7.018 4.405 20.298 1.00 90.31 83 GLN A CA 1
ATOM 662 C C . GLN A 1 83 ? -5.565 4.446 19.789 1.00 90.31 83 GLN A C 1
ATOM 664 O O . GLN A 1 83 ? -5.277 4.003 18.675 1.00 90.31 83 GLN A O 1
ATOM 669 N N . VAL A 1 84 ? -4.631 4.929 20.620 1.00 91.56 84 VAL A N 1
ATOM 670 C CA . VAL A 1 84 ? -3.194 4.967 20.301 1.00 91.56 84 VAL A CA 1
ATOM 671 C C . VAL A 1 84 ? -2.622 3.560 20.136 1.00 91.56 84 VAL A C 1
ATOM 673 O O . VAL A 1 84 ? -1.837 3.322 19.221 1.00 91.56 84 VAL A O 1
ATOM 676 N N . THR A 1 85 ? -3.011 2.621 20.997 1.00 88.62 85 THR A N 1
ATOM 677 C CA . THR A 1 85 ? -2.540 1.231 20.960 1.00 88.62 85 THR A CA 1
ATOM 678 C C . THR A 1 85 ? -2.999 0.513 19.691 1.00 88.62 85 THR A C 1
ATOM 680 O O . THR A 1 85 ? -2.169 -0.078 18.995 1.00 88.62 85 THR A O 1
ATOM 683 N N . LEU A 1 86 ? -4.284 0.635 19.348 1.00 88.75 86 LEU A N 1
ATOM 684 C CA . LEU A 1 86 ? -4.883 0.077 18.136 1.00 88.75 86 LEU A CA 1
ATOM 685 C C . LEU A 1 86 ? -4.151 0.562 16.880 1.00 88.75 86 LEU A C 1
ATOM 687 O O . LEU A 1 86 ? -3.687 -0.242 16.069 1.00 88.75 86 LEU A O 1
ATOM 691 N N . LEU A 1 87 ? -3.952 1.878 16.761 1.00 91.31 87 LEU A N 1
ATOM 692 C CA . LEU A 1 87 ? -3.224 2.467 15.636 1.00 91.31 87 LEU A CA 1
ATOM 693 C C . LEU A 1 87 ? -1.751 2.044 15.615 1.00 91.31 87 LEU A C 1
ATOM 695 O O . LEU A 1 87 ? -1.239 1.659 14.566 1.00 91.31 87 LEU A O 1
ATOM 699 N N . LYS A 1 88 ? -1.069 2.055 16.767 1.00 90.12 88 LYS A N 1
ATOM 700 C CA . LYS A 1 88 ? 0.349 1.681 16.883 1.00 90.12 88 LYS A CA 1
ATOM 701 C C . LYS A 1 88 ? 0.627 0.278 16.342 1.00 90.12 88 LYS A C 1
ATOM 703 O O . LYS A 1 88 ? 1.658 0.081 15.698 1.00 90.12 88 LYS A O 1
ATOM 708 N N . TYR A 1 89 ? -0.261 -0.679 16.608 1.00 89.06 89 TYR A N 1
ATOM 709 C CA . TYR A 1 89 ? -0.087 -2.059 16.156 1.00 89.06 89 TYR A CA 1
ATOM 710 C C . TYR A 1 89 ? -0.661 -2.321 14.756 1.00 89.06 89 TYR A C 1
ATOM 712 O O . TYR A 1 89 ? -0.076 -3.113 14.027 1.00 89.06 89 TYR A O 1
ATOM 720 N N . GLY A 1 90 ? -1.737 -1.641 14.343 1.00 89.38 90 GLY A N 1
ATOM 721 C CA . GLY A 1 90 ? -2.371 -1.876 13.038 1.00 89.38 90 GLY A CA 1
ATOM 722 C C . GLY A 1 90 ? -1.753 -1.113 11.859 1.00 89.38 90 GLY A C 1
ATOM 723 O O . GLY A 1 90 ? -1.837 -1.563 10.719 1.00 89.38 90 GLY A O 1
ATOM 724 N N . VAL A 1 91 ? -1.108 0.037 12.090 1.00 88.25 91 VAL A N 1
ATOM 725 C CA . VAL A 1 91 ? -0.772 0.976 11.000 1.00 88.25 91 VAL A CA 1
ATOM 726 C C . VAL A 1 91 ? 0.144 0.392 9.921 1.00 88.25 91 VAL A C 1
ATOM 728 O O . VAL A 1 91 ? -0.046 0.672 8.741 1.00 88.25 91 VAL A O 1
ATOM 731 N N . HIS A 1 92 ? 1.103 -0.462 10.283 1.00 86.44 92 HIS A N 1
ATOM 732 C CA . HIS A 1 92 ? 2.015 -1.058 9.302 1.00 86.44 92 HIS A CA 1
ATOM 733 C C . HIS A 1 92 ? 1.321 -2.102 8.419 1.00 86.44 92 HIS A C 1
ATOM 735 O O . HIS A 1 92 ? 1.582 -2.153 7.219 1.00 86.44 92 HIS A O 1
ATOM 741 N N . GLU A 1 93 ? 0.410 -2.894 8.987 1.00 90.56 93 GLU A N 1
ATOM 742 C CA . GLU A 1 93 ? -0.396 -3.861 8.231 1.00 90.56 93 GLU A CA 1
ATOM 743 C C . GLU A 1 93 ? -1.295 -3.142 7.213 1.00 90.56 93 GLU A C 1
ATOM 745 O O . GLU A 1 93 ? -1.403 -3.556 6.055 1.00 90.56 93 GLU A O 1
ATOM 750 N N . ILE A 1 94 ? -1.860 -2.000 7.611 1.00 89.12 94 ILE A N 1
ATOM 751 C CA . ILE A 1 94 ? -2.667 -1.143 6.735 1.00 89.12 94 ILE A CA 1
ATOM 752 C C . ILE A 1 94 ? -1.805 -0.524 5.634 1.00 89.12 94 ILE A C 1
ATOM 754 O O . ILE A 1 94 ? -2.192 -0.555 4.469 1.00 89.12 94 ILE A O 1
ATOM 758 N N . ILE A 1 95 ? -0.615 -0.013 5.963 1.00 85.25 95 ILE A N 1
ATOM 759 C CA . ILE A 1 95 ? 0.317 0.530 4.964 1.00 85.25 95 ILE A CA 1
ATOM 760 C C . ILE A 1 95 ? 0.660 -0.532 3.911 1.00 85.25 95 ILE A C 1
ATOM 762 O O . ILE A 1 95 ? 0.662 -0.218 2.724 1.00 85.25 95 ILE A O 1
ATOM 766 N N . TYR A 1 96 ? 0.907 -1.787 4.300 1.00 86.56 96 TYR A N 1
ATOM 767 C CA . TYR A 1 96 ? 1.187 -2.858 3.334 1.00 86.56 96 TYR A CA 1
ATOM 768 C C . TYR A 1 96 ? -0.037 -3.259 2.506 1.00 86.56 96 TYR A C 1
ATOM 770 O O . TYR A 1 96 ? 0.105 -3.536 1.316 1.00 86.56 96 TYR A O 1
ATOM 778 N N . THR A 1 97 ? -1.229 -3.221 3.101 1.00 87.44 97 THR A N 1
ATOM 779 C CA . THR A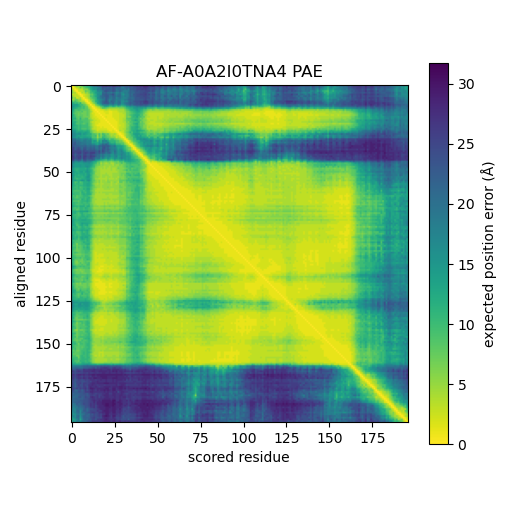 1 97 ? -2.503 -3.414 2.393 1.00 87.44 97 THR A CA 1
ATOM 780 C C . THR A 1 97 ? -2.699 -2.347 1.312 1.00 87.44 97 THR A C 1
ATOM 782 O O . THR A 1 97 ? -2.967 -2.669 0.158 1.00 87.44 97 THR A O 1
ATOM 785 N N . LEU A 1 98 ? -2.500 -1.071 1.654 1.00 84.12 98 LEU A N 1
ATOM 786 C CA . LEU A 1 98 ? -2.611 0.046 0.711 1.00 84.12 98 LEU A CA 1
ATOM 787 C C . LEU A 1 98 ? -1.507 0.013 -0.352 1.00 84.12 98 LEU A C 1
ATOM 789 O O . LEU A 1 98 ? -1.757 0.305 -1.520 1.00 84.12 98 LEU A O 1
ATOM 793 N N . LEU A 1 99 ? -0.291 -0.384 0.034 1.00 84.06 99 LEU A N 1
ATOM 794 C CA . LEU A 1 99 ? 0.832 -0.545 -0.885 1.00 84.06 99 LEU A CA 1
ATOM 795 C C . LEU A 1 99 ? 0.559 -1.631 -1.932 1.00 84.06 99 LEU A C 1
ATOM 797 O O . LEU A 1 99 ? 0.936 -1.450 -3.088 1.00 84.06 99 LEU A O 1
ATOM 801 N N . ALA A 1 100 ? -0.121 -2.722 -1.566 1.00 86.56 100 ALA A N 1
ATOM 802 C CA . ALA A 1 100 ? -0.501 -3.766 -2.516 1.00 86.56 100 ALA A CA 1
ATOM 803 C C . ALA A 1 100 ? -1.365 -3.216 -3.661 1.00 86.56 100 ALA A C 1
ATOM 805 O O . ALA A 1 100 ? -1.131 -3.562 -4.817 1.00 86.56 100 ALA A O 1
ATOM 806 N N . SER A 1 101 ? -2.269 -2.276 -3.374 1.00 82.56 101 SER A N 1
ATOM 807 C CA . SER A 1 101 ? -3.091 -1.601 -4.390 1.00 82.56 101 SER A CA 1
ATOM 808 C C . SER A 1 101 ? -2.290 -0.736 -5.372 1.00 82.56 101 SER A C 1
ATOM 810 O O . SER A 1 101 ? -2.803 -0.402 -6.438 1.00 82.56 101 SER A O 1
ATOM 812 N N . LEU A 1 102 ? -1.044 -0.380 -5.037 1.00 81.62 102 LEU A N 1
ATOM 813 C CA . LEU A 1 102 ? -0.112 0.356 -5.901 1.00 81.62 102 LEU A CA 1
ATOM 814 C C . LEU A 1 102 ? 0.842 -0.564 -6.674 1.00 81.62 102 LEU A C 1
ATOM 816 O O . LEU A 1 102 ? 1.645 -0.079 -7.471 1.00 81.62 102 LEU A O 1
ATOM 820 N N . MET A 1 103 ? 0.801 -1.870 -6.415 1.00 85.94 103 MET A N 1
ATOM 821 C CA . MET A 1 103 ? 1.736 -2.849 -6.952 1.00 85.94 103 MET A CA 1
ATOM 822 C C . MET A 1 103 ? 1.066 -3.772 -7.963 1.00 85.94 103 MET A C 1
ATOM 824 O O . MET A 1 103 ? -0.065 -4.219 -7.793 1.00 85.94 103 MET A O 1
ATOM 828 N N . ASN A 1 104 ? 1.822 -4.140 -8.988 1.00 87.81 104 ASN A N 1
ATOM 829 C CA . ASN A 1 104 ? 1.541 -5.309 -9.807 1.00 87.81 104 ASN A CA 1
ATOM 830 C C . ASN A 1 104 ? 2.764 -6.243 -9.793 1.00 87.81 104 ASN A C 1
ATOM 832 O O . ASN A 1 104 ? 3.727 -6.031 -9.053 1.00 87.81 104 ASN A O 1
ATOM 836 N N . LYS A 1 105 ? 2.728 -7.305 -10.601 1.00 92.31 105 LYS A N 1
ATOM 837 C CA . LYS A 1 105 ? 3.834 -8.272 -10.688 1.00 92.31 105 LYS A CA 1
ATOM 838 C C . LYS A 1 105 ? 5.155 -7.653 -11.186 1.00 92.31 105 LYS A C 1
ATOM 840 O O . LYS A 1 105 ? 6.215 -8.198 -10.878 1.00 92.31 105 LYS A O 1
ATOM 845 N N . ASP A 1 106 ? 5.074 -6.539 -11.917 1.00 93.00 106 ASP A N 1
ATOM 846 C CA . ASP A 1 106 ? 6.169 -5.913 -12.662 1.00 93.00 106 ASP A CA 1
ATOM 847 C C . ASP A 1 106 ? 6.759 -4.684 -11.946 1.00 93.00 106 ASP A C 1
ATOM 849 O O . ASP A 1 106 ? 7.868 -4.258 -12.272 1.00 93.00 106 ASP A O 1
ATOM 853 N N . GLY A 1 107 ? 6.064 -4.100 -10.964 1.00 90.44 107 GLY A N 1
ATOM 854 C CA . GLY A 1 107 ? 6.521 -2.890 -10.282 1.00 90.44 107 GLY A CA 1
ATOM 855 C C . GLY A 1 107 ? 5.462 -2.187 -9.435 1.00 90.44 107 GLY A C 1
ATOM 856 O O . GLY A 1 107 ? 4.384 -2.720 -9.169 1.00 90.44 107 GLY A O 1
ATOM 857 N N . VAL A 1 108 ? 5.809 -0.990 -8.966 1.00 87.44 108 VAL A N 1
ATOM 858 C CA . VAL A 1 108 ? 5.023 -0.190 -8.020 1.00 87.44 108 VAL A CA 1
ATOM 859 C C . VAL A 1 108 ? 4.841 1.238 -8.524 1.00 87.44 108 VAL A C 1
ATOM 86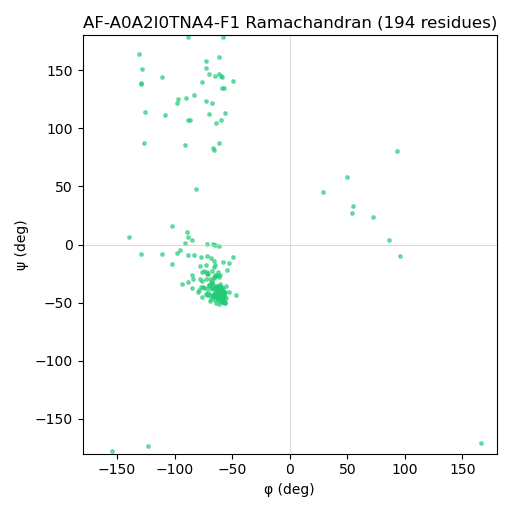1 O O . VAL A 1 108 ? 5.774 1.853 -9.044 1.00 87.44 108 VAL A O 1
ATOM 864 N N . LEU A 1 109 ? 3.641 1.782 -8.348 1.00 83.06 109 LEU A N 1
ATOM 865 C CA . LEU A 1 109 ? 3.354 3.189 -8.602 1.00 83.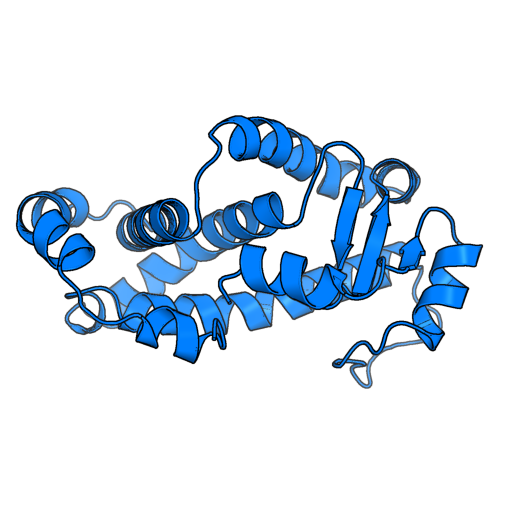06 109 LEU A CA 1
ATOM 866 C C . LEU A 1 109 ? 3.898 4.076 -7.480 1.00 83.06 109 LEU A C 1
ATOM 868 O O . LEU A 1 109 ? 3.788 3.760 -6.296 1.00 83.06 109 LEU A O 1
ATOM 872 N N . ILE A 1 110 ? 4.457 5.219 -7.861 1.00 78.12 110 ILE A N 1
ATOM 873 C CA . ILE A 1 110 ? 5.028 6.217 -6.955 1.00 78.12 110 ILE A CA 1
ATOM 874 C C . ILE A 1 110 ? 4.499 7.614 -7.289 1.00 78.12 110 ILE A C 1
ATOM 876 O O . ILE A 1 110 ? 3.970 7.842 -8.378 1.00 78.12 110 ILE A O 1
ATOM 880 N N . SER A 1 111 ? 4.675 8.554 -6.355 1.00 74.31 111 SER A N 1
ATOM 881 C CA . SER A 1 111 ? 4.341 9.976 -6.537 1.00 74.31 111 SER A CA 1
ATOM 882 C C . SER A 1 111 ? 2.927 10.186 -7.090 1.00 74.31 111 SER A C 1
ATOM 884 O O . SER A 1 111 ? 2.753 10.744 -8.168 1.00 74.31 111 SER A O 1
ATOM 886 N N . ASP A 1 112 ? 1.922 9.676 -6.375 1.00 72.62 112 ASP A N 1
ATOM 887 C CA . ASP A 1 112 ? 0.504 9.770 -6.753 1.00 72.62 112 ASP A CA 1
ATOM 888 C C . ASP A 1 112 ? 0.196 9.218 -8.166 1.00 72.62 112 ASP A C 1
ATOM 890 O O . ASP A 1 112 ? -0.678 9.718 -8.868 1.00 72.62 112 ASP A O 1
ATOM 894 N N . GLY A 1 113 ? 0.930 8.184 -8.599 1.00 73.50 113 GLY A N 1
ATOM 895 C CA . GLY A 1 113 ? 0.738 7.529 -9.897 1.00 73.50 113 GLY A CA 1
ATOM 896 C C . GLY A 1 113 ? 1.483 8.184 -11.061 1.00 73.50 113 GLY A C 1
ATOM 897 O O . GLY A 1 113 ? 1.351 7.723 -12.187 1.00 73.50 113 GLY A O 1
ATOM 898 N N . GLN A 1 114 ? 2.291 9.219 -10.815 1.00 78.44 114 GLN A N 1
ATOM 899 C CA . GLN A 1 114 ? 3.085 9.883 -11.859 1.00 78.44 114 GLN A CA 1
ATOM 900 C C . GLN A 1 114 ? 4.299 9.065 -12.314 1.00 78.44 114 GLN A C 1
ATOM 902 O O . GLN A 1 114 ? 4.805 9.275 -13.415 1.00 78.44 114 GLN A 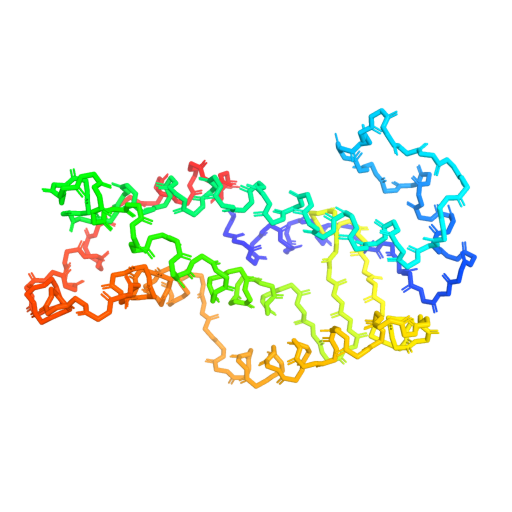O 1
ATOM 907 N N . GLY A 1 115 ? 4.782 8.148 -11.474 1.00 81.81 115 GLY A N 1
ATOM 908 C CA . GLY A 1 115 ? 5.907 7.277 -11.793 1.00 81.81 115 GLY A CA 1
ATOM 909 C C . GLY A 1 115 ? 5.581 5.810 -11.558 1.00 81.81 115 GLY A C 1
ATOM 910 O O . GLY A 1 115 ? 4.791 5.472 -10.679 1.00 81.81 115 GLY A O 1
ATOM 911 N N . PHE A 1 116 ? 6.231 4.935 -12.318 1.00 87.69 116 PHE A N 1
ATOM 912 C CA . PHE A 1 116 ? 6.176 3.490 -12.137 1.00 87.69 116 PHE A CA 1
ATOM 913 C C . PHE A 1 116 ? 7.593 2.948 -11.998 1.00 87.69 116 PHE A C 1
ATOM 915 O O . PHE A 1 116 ? 8.387 3.012 -12.934 1.00 87.69 116 PHE A O 1
ATOM 922 N N . MET A 1 117 ? 7.922 2.428 -10.822 1.00 89.00 117 MET A N 1
ATOM 923 C CA . MET A 1 117 ? 9.232 1.859 -10.542 1.00 89.00 117 MET A CA 1
ATOM 924 C C . MET A 1 117 ? 9.181 0.345 -10.702 1.00 89.00 117 MET A C 1
ATOM 926 O O . MET A 1 117 ? 8.401 -0.332 -10.030 1.00 89.00 117 MET A O 1
ATOM 930 N N . THR A 1 118 ?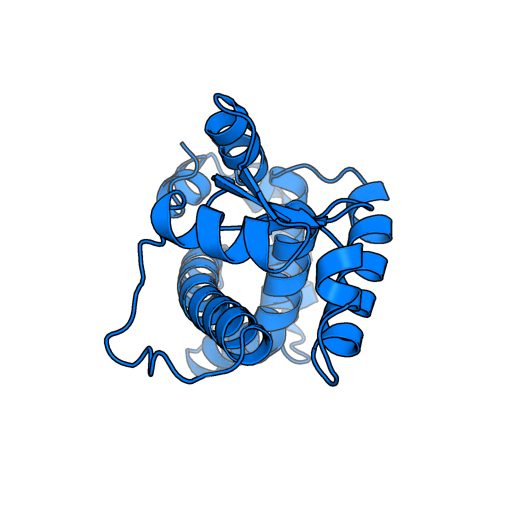 10.016 -0.192 -11.588 1.00 94.12 118 THR A N 1
ATOM 931 C CA . THR A 1 118 ? 10.000 -1.629 -11.881 1.00 94.12 118 THR A CA 1
ATOM 932 C C . THR A 1 118 ? 10.536 -2.454 -10.711 1.00 94.12 118 THR A C 1
ATOM 934 O O . THR A 1 118 ? 11.453 -2.050 -9.988 1.00 94.12 118 THR A O 1
ATOM 937 N N . ARG A 1 119 ? 9.973 -3.650 -10.537 1.00 94.00 119 ARG A N 1
ATOM 938 C CA . ARG A 1 119 ? 10.405 -4.628 -9.535 1.00 94.00 119 ARG A CA 1
ATOM 939 C C . ARG A 1 119 ? 11.848 -5.065 -9.770 1.00 94.00 119 ARG A C 1
ATOM 941 O O . ARG A 1 119 ? 12.608 -5.166 -8.814 1.00 94.00 119 ARG A O 1
ATOM 948 N N . GLU A 1 120 ? 12.235 -5.269 -11.026 1.00 94.44 120 GLU A N 1
ATOM 949 C CA . GLU A 1 120 ? 13.604 -5.648 -11.392 1.00 94.44 120 GLU A CA 1
ATOM 950 C C . GLU A 1 120 ? 14.615 -4.547 -11.046 1.00 94.44 120 GLU A C 1
ATOM 952 O O . GLU A 1 120 ? 15.666 -4.836 -10.475 1.00 94.44 120 GLU A O 1
ATOM 957 N N . PHE A 1 121 ? 14.272 -3.272 -11.264 1.00 92.44 121 PHE A N 1
ATOM 958 C CA . PHE A 1 121 ? 15.114 -2.170 -10.800 1.00 92.44 121 PHE A CA 1
ATOM 959 C C . PHE A 1 121 ? 15.256 -2.162 -9.276 1.00 92.44 121 PHE A C 1
ATOM 961 O O . PHE A 1 121 ? 16.372 -2.077 -8.766 1.00 92.44 121 PHE A O 1
ATOM 968 N N . LEU A 1 122 ? 14.153 -2.326 -8.540 1.00 89.62 122 LEU A N 1
ATOM 969 C CA . LEU A 1 122 ? 14.176 -2.407 -7.075 1.00 89.62 122 LEU A CA 1
ATOM 970 C C . LEU A 1 122 ? 15.023 -3.585 -6.564 1.00 89.62 122 LEU A C 1
ATOM 972 O O . LEU A 1 122 ? 15.733 -3.434 -5.570 1.00 89.62 122 LEU A O 1
ATOM 976 N N . LYS A 1 123 ? 15.004 -4.729 -7.258 1.00 90.75 123 LYS A N 1
ATOM 977 C CA . LYS A 1 123 ? 15.874 -5.886 -6.984 1.00 90.75 123 LYS A CA 1
ATOM 978 C C . LYS A 1 123 ? 17.346 -5.621 -7.283 1.00 90.75 123 LYS A C 1
ATOM 980 O O . LYS A 1 123 ? 18.201 -6.195 -6.618 1.00 90.75 123 LYS A O 1
ATOM 985 N N . SER A 1 124 ? 17.642 -4.773 -8.267 1.00 90.00 124 SER A N 1
ATOM 986 C CA . SER A 1 124 ? 19.017 -4.413 -8.635 1.00 90.00 124 SER A CA 1
ATOM 987 C C . SER A 1 124 ? 19.702 -3.498 -7.612 1.00 90.00 124 SER A C 1
ATOM 989 O O . SER A 1 124 ? 20.929 -3.388 -7.605 1.00 90.00 124 SER A O 1
ATOM 991 N N . LEU A 1 125 ? 18.931 -2.850 -6.728 1.00 85.75 125 LEU A N 1
ATOM 992 C CA . LEU A 1 125 ? 19.476 -2.014 -5.661 1.00 85.75 125 LEU A CA 1
ATOM 993 C C . LEU A 1 125 ? 20.285 -2.862 -4.677 1.00 85.75 125 LEU A C 1
ATOM 995 O O . LEU A 1 125 ? 19.934 -3.998 -4.365 1.00 85.75 125 LEU A O 1
ATOM 999 N N . ARG A 1 126 ? 21.363 -2.300 -4.123 1.00 83.62 126 ARG A N 1
ATOM 1000 C CA . ARG A 1 126 ? 22.190 -3.033 -3.159 1.00 83.62 126 ARG A CA 1
ATOM 1001 C C . ARG A 1 126 ? 21.408 -3.441 -1.906 1.00 83.62 126 ARG A C 1
ATOM 1003 O O . ARG A 1 126 ? 20.407 -2.830 -1.526 1.00 83.62 126 ARG A O 1
ATOM 1010 N N . LYS A 1 127 ? 21.945 -4.410 -1.168 1.00 83.06 127 LYS A N 1
ATOM 1011 C CA . LYS A 1 127 ? 21.423 -4.770 0.154 1.00 83.06 127 LYS A CA 1
ATOM 1012 C C . LYS A 1 127 ? 21.480 -3.585 1.136 1.00 83.06 127 LYS A C 1
ATOM 1014 O O . LYS A 1 127 ? 22.424 -2.785 1.085 1.00 83.06 127 LYS A O 1
ATOM 1019 N N . PRO A 1 128 ? 20.492 -3.468 2.044 1.00 78.50 128 PRO A N 1
ATOM 1020 C CA . PRO A 1 128 ? 19.359 -4.383 2.265 1.00 78.50 128 PRO A CA 1
ATOM 1021 C C . PRO A 1 128 ? 18.107 -4.072 1.414 1.00 78.50 128 PRO A C 1
ATOM 1023 O O . PRO A 1 128 ? 17.037 -4.613 1.679 1.00 78.50 128 PRO A O 1
ATOM 1026 N N . PHE A 1 129 ? 18.197 -3.180 0.423 1.00 74.44 129 PHE A N 1
ATOM 1027 C CA . PHE A 1 129 ? 17.021 -2.609 -0.240 1.00 74.44 129 PHE A CA 1
ATOM 1028 C C . PHE A 1 129 ? 16.328 -3.577 -1.207 1.00 74.44 129 PHE A C 1
ATOM 1030 O O . PHE A 1 129 ? 15.097 -3.619 -1.218 1.00 74.44 129 PHE A O 1
ATOM 1037 N N . CYS A 1 130 ? 17.092 -4.401 -1.935 1.00 80.31 130 CYS A N 1
ATOM 1038 C CA . CYS A 1 130 ? 16.536 -5.476 -2.766 1.00 80.31 130 CYS A CA 1
ATOM 1039 C C . CYS A 1 130 ? 15.671 -6.451 -1.949 1.00 80.31 130 CYS A C 1
ATOM 1041 O O . CYS A 1 130 ? 14.549 -6.772 -2.335 1.00 80.31 130 CYS A O 1
ATOM 1043 N N . ASP A 1 131 ? 16.161 -6.848 -0.773 1.00 84.38 131 ASP A N 1
ATOM 1044 C CA . ASP A 1 131 ? 15.512 -7.834 0.097 1.00 84.38 131 ASP A CA 1
ATOM 1045 C C . ASP A 1 131 ? 14.316 -7.221 0.844 1.00 84.38 131 ASP A C 1
ATOM 1047 O O . ASP A 1 131 ? 13.390 -7.922 1.250 1.00 84.38 131 ASP A O 1
ATOM 1051 N N . PHE A 1 132 ? 14.303 -5.896 1.014 1.00 83.94 132 PHE A N 1
ATOM 1052 C CA . PHE A 1 132 ? 13.218 -5.208 1.699 1.00 83.94 132 PHE A CA 1
ATOM 1053 C C . PHE A 1 132 ? 11.923 -5.216 0.884 1.00 83.94 132 PHE A C 1
ATOM 1055 O O . PHE A 1 132 ? 10.864 -5.430 1.469 1.00 83.94 132 PHE A O 1
ATOM 1062 N N . MET A 1 133 ? 11.974 -4.959 -0.426 1.00 84.62 133 MET A N 1
ATOM 1063 C CA . MET A 1 133 ? 10.765 -4.790 -1.247 1.00 84.62 133 MET A CA 1
ATOM 1064 C C . MET A 1 133 ? 10.169 -6.110 -1.737 1.00 84.62 133 MET A C 1
ATOM 1066 O O . MET A 1 133 ? 8.950 -6.200 -1.885 1.00 84.62 133 MET A O 1
ATOM 1070 N N . GLU A 1 134 ? 10.988 -7.142 -1.948 1.00 89.69 134 GLU A N 1
ATOM 1071 C CA . GLU A 1 134 ? 10.531 -8.396 -2.557 1.00 89.69 134 GLU A CA 1
ATOM 1072 C C . GLU A 1 134 ? 9.373 -9.080 -1.803 1.00 89.69 134 GLU A C 1
ATOM 1074 O O . GLU A 1 134 ? 8.371 -9.399 -2.452 1.00 89.69 134 GLU A O 1
ATOM 1079 N N . PRO A 1 135 ? 9.394 -9.199 -0.458 1.00 91.44 135 PRO A N 1
ATOM 1080 C CA . PRO A 1 135 ? 8.270 -9.776 0.282 1.00 91.44 135 PRO A CA 1
ATOM 1081 C C . PRO A 1 135 ? 6.957 -8.995 0.117 1.00 91.44 135 PRO A C 1
ATOM 1083 O O . PRO A 1 135 ? 5.876 -9.574 0.197 1.00 91.44 135 PRO A O 1
ATOM 1086 N N . LYS A 1 136 ? 7.028 -7.678 -0.130 1.00 88.75 136 LYS A N 1
ATOM 1087 C CA . LYS A 1 136 ? 5.837 -6.838 -0.328 1.00 88.75 136 LYS A CA 1
ATOM 1088 C C . LYS A 1 136 ? 5.226 -7.076 -1.702 1.00 88.75 136 LYS A C 1
ATOM 1090 O O . LYS A 1 136 ? 4.007 -7.138 -1.799 1.00 88.75 136 LYS A O 1
ATOM 1095 N N . PHE A 1 137 ? 6.048 -7.301 -2.727 1.00 91.25 137 PHE A N 1
ATOM 1096 C CA . PHE A 1 137 ? 5.557 -7.733 -4.035 1.00 91.25 137 PHE A CA 1
ATOM 1097 C C . PHE A 1 137 ? 4.899 -9.112 -3.977 1.00 91.25 137 PHE A C 1
ATOM 1099 O O . PHE A 1 137 ? 3.825 -9.299 -4.542 1.00 91.25 137 PHE A O 1
ATOM 1106 N N . GLU A 1 138 ? 5.505 -10.074 -3.277 1.00 94.38 138 GLU A N 1
ATOM 1107 C CA . GLU A 1 138 ? 4.917 -11.410 -3.117 1.00 94.38 138 GLU A CA 1
ATOM 1108 C C . GLU A 1 138 ? 3.567 -11.366 -2.393 1.00 94.38 138 GLU A C 1
ATOM 1110 O O . GLU A 1 138 ? 2.622 -12.047 -2.802 1.00 94.38 138 GLU A O 1
ATOM 1115 N N . PHE A 1 139 ? 3.465 -10.547 -1.341 1.00 92.88 139 PHE A N 1
ATOM 1116 C CA . PHE A 1 139 ? 2.200 -10.268 -0.669 1.00 92.88 139 PHE A CA 1
ATOM 1117 C C . PHE A 1 139 ? 1.198 -9.617 -1.626 1.00 92.88 139 PHE A C 1
ATOM 1119 O O . PHE A 1 139 ? 0.090 -10.125 -1.772 1.00 92.88 139 PHE A O 1
ATOM 1126 N N . ALA A 1 140 ? 1.593 -8.548 -2.321 1.00 88.06 140 ALA A N 1
ATOM 1127 C CA . ALA A 1 140 ? 0.713 -7.786 -3.197 1.00 88.06 140 ALA A CA 1
ATOM 1128 C C . ALA A 1 140 ? 0.134 -8.628 -4.336 1.00 88.06 140 ALA A C 1
ATOM 1130 O O . ALA A 1 140 ? -1.055 -8.533 -4.613 1.00 88.06 140 ALA A O 1
ATOM 1131 N N . VAL A 1 141 ? 0.932 -9.497 -4.964 1.00 90.50 141 VAL A N 1
ATOM 1132 C CA . VAL A 1 141 ? 0.448 -10.394 -6.027 1.00 90.50 141 VAL A CA 1
ATOM 1133 C C . VAL A 1 141 ? -0.645 -11.329 -5.505 1.00 90.50 141 VAL A C 1
ATOM 1135 O O . VAL A 1 141 ? -1.671 -11.493 -6.160 1.00 90.50 141 VAL A O 1
ATOM 1138 N N . LYS A 1 142 ? -0.454 -11.918 -4.319 1.00 94.56 142 LYS A N 1
ATOM 1139 C CA . LYS A 1 142 ? -1.447 -12.814 -3.705 1.00 94.56 142 LYS A CA 1
ATOM 1140 C C . LYS A 1 142 ? -2.680 -12.051 -3.223 1.00 94.56 142 LYS A C 1
ATOM 1142 O O . LYS A 1 142 ? -3.793 -12.524 -3.407 1.00 94.56 142 LYS A O 1
ATOM 1147 N N . PHE A 1 143 ? -2.481 -10.882 -2.622 1.00 90.44 143 PHE A N 1
ATOM 1148 C CA . PHE A 1 143 ? -3.553 -10.049 -2.089 1.00 90.44 143 PHE A CA 1
ATOM 1149 C C . PHE A 1 143 ? -4.422 -9.457 -3.206 1.00 90.44 143 PHE A C 1
ATOM 1151 O O . PHE A 1 143 ? -5.642 -9.527 -3.138 1.00 90.44 143 PHE A O 1
ATOM 1158 N N . ASN A 1 144 ? -3.813 -8.964 -4.288 1.00 86.06 144 ASN A N 1
ATOM 1159 C CA . ASN A 1 144 ? -4.541 -8.418 -5.436 1.00 86.06 144 ASN A CA 1
ATOM 1160 C C . ASN A 1 144 ? -5.324 -9.486 -6.212 1.00 86.06 144 ASN A C 1
ATOM 1162 O O . ASN A 1 144 ? -6.309 -9.141 -6.859 1.00 86.06 144 ASN A O 1
ATOM 1166 N N . ALA A 1 145 ? -4.942 -10.765 -6.117 1.00 91.62 145 ALA A N 1
ATOM 1167 C CA . ALA A 1 145 ? -5.711 -11.877 -6.680 1.00 91.62 145 ALA A CA 1
ATOM 1168 C C . ALA A 1 145 ? -7.058 -12.117 -5.969 1.00 91.62 145 ALA A C 1
ATOM 1170 O O . ALA A 1 145 ? -7.882 -12.868 -6.478 1.00 91.62 145 ALA A O 1
ATOM 1171 N N . LEU A 1 146 ? -7.291 -11.485 -4.810 1.00 90.12 146 LEU A N 1
ATOM 1172 C CA . LEU A 1 146 ? -8.601 -11.455 -4.152 1.00 90.12 146 LEU A CA 1
ATOM 1173 C C . LEU A 1 146 ? -9.572 -10.469 -4.819 1.00 90.12 146 LEU A C 1
ATOM 1175 O O . LEU A 1 146 ? -10.745 -10.463 -4.470 1.00 90.12 146 LEU A O 1
ATOM 1179 N N . GLU A 1 147 ? -9.079 -9.625 -5.734 1.00 86.25 147 GLU A N 1
ATOM 1180 C CA . GLU A 1 147 ? -9.869 -8.667 -6.520 1.00 86.25 147 GLU A CA 1
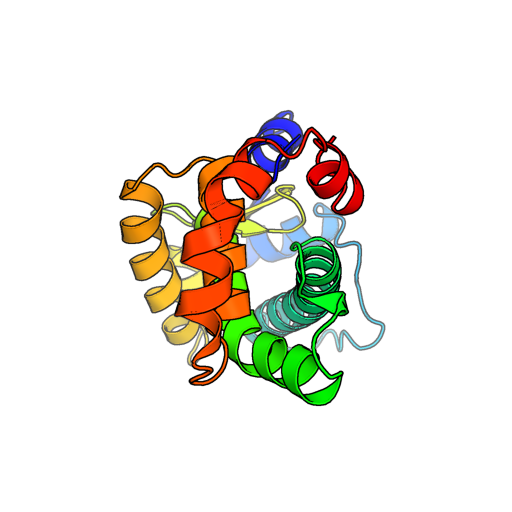ATOM 1181 C C . GLU A 1 147 ? -10.741 -7.714 -5.684 1.00 86.25 147 GLU A C 1
ATOM 1183 O O . GLU A 1 147 ? -11.730 -7.180 -6.176 1.00 86.25 147 GLU A O 1
ATOM 1188 N N . LEU A 1 148 ? -10.319 -7.435 -4.445 1.00 81.19 148 LEU A N 1
ATOM 1189 C CA . LEU A 1 148 ? -11.011 -6.521 -3.534 1.00 81.19 148 LEU A CA 1
ATOM 1190 C C . LEU A 1 148 ? -11.163 -5.135 -4.164 1.00 81.19 148 LEU A C 1
ATOM 1192 O O . LEU A 1 148 ? -10.202 -4.593 -4.734 1.00 81.19 148 LEU A O 1
ATOM 1196 N N . ASP A 1 149 ? -12.353 -4.561 -4.043 1.00 79.00 149 ASP A N 1
ATOM 1197 C CA . ASP A 1 149 ? -12.613 -3.185 -4.444 1.00 79.00 149 ASP A CA 1
ATOM 1198 C C . ASP A 1 149 ? -12.323 -2.185 -3.305 1.00 79.00 149 ASP A C 1
ATOM 1200 O O . ASP A 1 149 ? -11.886 -2.546 -2.209 1.00 79.00 149 ASP A O 1
ATOM 1204 N N . ASP A 1 150 ? -12.506 -0.887 -3.568 1.00 77.38 150 ASP A N 1
ATOM 1205 C CA . ASP A 1 150 ? -12.226 0.156 -2.571 1.00 77.38 150 ASP A CA 1
ATOM 1206 C C . ASP A 1 150 ? -13.143 0.043 -1.328 1.00 77.38 150 ASP A C 1
ATOM 1208 O O . ASP A 1 150 ? -12.756 0.470 -0.237 1.00 77.38 150 ASP A O 1
ATOM 1212 N N . SER A 1 151 ? -14.342 -0.535 -1.466 1.00 79.31 151 SER A N 1
ATOM 1213 C CA . SER A 1 151 ? -15.285 -0.752 -0.365 1.00 79.31 151 SER A CA 1
ATOM 1214 C C . SER A 1 151 ? -14.861 -1.932 0.508 1.00 79.31 151 SER A C 1
ATOM 1216 O O . SER A 1 151 ? -14.818 -1.792 1.734 1.00 79.31 151 SER A O 1
ATOM 1218 N N . ASP A 1 152 ? -14.465 -3.047 -0.103 1.00 83.06 152 ASP A N 1
ATOM 1219 C CA . ASP A 1 152 ? -13.913 -4.207 0.599 1.00 83.06 152 ASP A CA 1
ATOM 1220 C C . ASP A 1 152 ? -12.651 -3.833 1.386 1.00 83.06 152 ASP A C 1
ATOM 1222 O O . ASP A 1 152 ? -12.498 -4.187 2.560 1.00 83.06 152 ASP A O 1
ATOM 1226 N N . LEU A 1 153 ? -11.759 -3.054 0.762 1.00 81.56 153 LEU A N 1
ATOM 1227 C CA . LEU A 1 153 ? -10.534 -2.573 1.398 1.00 81.56 153 LEU A CA 1
ATOM 1228 C C . LEU A 1 153 ? -10.823 -1.660 2.589 1.00 81.56 153 LEU A C 1
ATOM 1230 O O . LEU A 1 153 ? -10.157 -1.781 3.616 1.00 81.56 153 LEU A O 1
ATOM 1234 N N . ALA A 1 154 ? -11.816 -0.773 2.493 1.00 80.81 154 ALA A N 1
ATOM 1235 C CA . ALA A 1 154 ? -12.191 0.093 3.608 1.00 80.81 154 ALA A CA 1
ATOM 1236 C C . ALA A 1 154 ? -12.647 -0.721 4.830 1.00 80.81 154 AL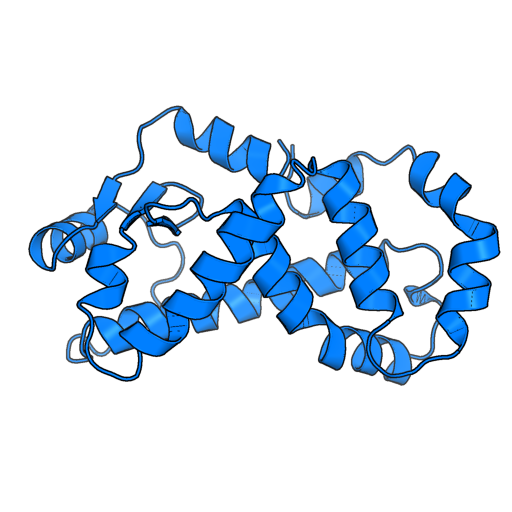A A C 1
ATOM 1238 O O . ALA A 1 154 ? -12.234 -0.435 5.957 1.00 80.81 154 ALA A O 1
ATOM 1239 N N . ILE A 1 155 ? -13.450 -1.767 4.609 1.00 85.00 155 ILE A N 1
ATOM 1240 C CA . ILE A 1 155 ? -13.880 -2.678 5.675 1.00 85.00 155 ILE A CA 1
ATOM 1241 C C . ILE A 1 155 ? -12.667 -3.415 6.242 1.00 85.00 155 ILE A C 1
ATOM 1243 O O . ILE A 1 155 ? -12.456 -3.400 7.453 1.00 85.00 155 ILE A O 1
ATOM 1247 N N . PHE A 1 156 ? -11.835 -4.003 5.382 1.00 86.50 156 PHE A N 1
ATOM 1248 C CA . PHE A 1 156 ? -10.643 -4.746 5.788 1.00 86.50 156 PHE A CA 1
ATOM 1249 C C . PHE A 1 156 ? -9.671 -3.895 6.626 1.00 86.50 156 PHE A C 1
ATOM 1251 O O . PHE A 1 156 ? -9.187 -4.340 7.665 1.00 86.50 156 PHE A O 1
ATOM 1258 N N . ILE A 1 157 ? -9.451 -2.635 6.249 1.00 88.00 157 ILE A N 1
ATOM 1259 C CA . ILE A 1 157 ? -8.633 -1.688 7.019 1.00 88.00 157 ILE A CA 1
ATOM 1260 C C . ILE A 1 157 ? -9.258 -1.402 8.390 1.00 88.00 157 ILE A C 1
ATOM 1262 O O . ILE A 1 157 ? -8.546 -1.398 9.396 1.00 88.00 157 ILE A O 1
ATOM 1266 N N . ALA A 1 158 ? -10.579 -1.209 8.464 1.00 86.81 158 ALA A N 1
ATOM 1267 C CA . ALA A 1 158 ? -11.269 -1.023 9.740 1.00 86.81 158 ALA A CA 1
ATOM 1268 C C . ALA A 1 158 ? -11.117 -2.250 10.658 1.00 86.81 158 ALA A C 1
ATOM 1270 O O . ALA A 1 158 ? -10.887 -2.091 11.859 1.00 86.81 158 ALA A O 1
ATOM 1271 N N . VAL A 1 159 ? -11.172 -3.464 10.093 1.00 88.31 159 VAL A N 1
ATOM 1272 C CA . VAL A 1 159 ? -10.904 -4.715 10.822 1.00 88.31 159 VAL A CA 1
ATOM 1273 C C . VAL A 1 159 ? -9.507 -4.707 11.433 1.00 88.31 159 VAL A C 1
ATOM 1275 O O . VAL A 1 159 ? -9.363 -4.997 12.622 1.00 88.31 159 VAL A O 1
ATOM 1278 N N . ILE A 1 160 ? -8.488 -4.356 10.644 1.00 89.62 160 ILE A N 1
ATOM 1279 C CA . ILE A 1 160 ? -7.097 -4.312 11.109 1.00 89.62 160 ILE A CA 1
ATOM 1280 C C . ILE A 1 160 ? -6.948 -3.317 12.266 1.00 89.62 160 ILE A C 1
ATOM 1282 O O . ILE A 1 160 ? -6.387 -3.668 13.303 1.00 89.62 160 ILE A O 1
ATOM 1286 N N . ILE A 1 161 ? -7.505 -2.105 12.134 1.00 88.94 161 ILE A N 1
ATOM 1287 C CA . ILE A 1 161 ? -7.450 -1.076 13.188 1.00 88.94 161 ILE A CA 1
ATOM 1288 C C . ILE A 1 161 ? -8.044 -1.611 14.488 1.00 88.94 161 ILE A C 1
ATOM 1290 O O . ILE A 1 161 ? -7.404 -1.536 15.532 1.00 88.94 161 ILE A O 1
ATOM 1294 N N . LEU A 1 162 ? -9.244 -2.189 14.432 1.00 85.12 162 LEU A N 1
ATOM 1295 C CA . LEU A 1 162 ? -9.944 -2.694 15.616 1.00 85.12 162 LEU A CA 1
ATOM 1296 C C . LEU A 1 162 ? -9.321 -3.974 16.200 1.00 85.12 162 LEU A C 1
ATOM 1298 O O . LEU A 1 162 ? -9.680 -4.379 17.305 1.00 85.12 162 LEU A O 1
ATOM 1302 N N . SER A 1 163 ? -8.382 -4.594 15.482 1.00 81.94 163 SER A N 1
ATOM 1303 C CA . SER A 1 163 ? -7.644 -5.785 15.917 1.00 81.94 163 SER A CA 1
ATOM 1304 C C . SER A 1 163 ? -6.262 -5.464 16.500 1.00 81.94 163 SER A C 1
ATOM 1306 O O . SER A 1 163 ? -5.602 -6.358 17.038 1.00 81.94 163 SER A O 1
ATOM 1308 N N . GLY A 1 164 ? -5.823 -4.201 16.418 1.00 65.19 164 GLY A N 1
ATOM 1309 C CA . GLY A 1 164 ? -4.509 -3.722 16.843 1.00 65.19 164 GLY A CA 1
ATOM 1310 C C . GLY A 1 164 ? -4.244 -3.908 18.340 1.00 65.19 164 GLY A C 1
ATOM 1311 O O . GLY A 1 164 ? -4.450 -3.020 19.153 1.00 65.19 164 GLY A O 1
ATOM 1312 N N . GLY A 1 165 ? -3.734 -5.075 18.721 1.00 58.72 165 GLY A N 1
ATOM 1313 C CA . GLY A 1 165 ? -3.378 -5.380 20.104 1.00 58.72 165 GLY A CA 1
ATOM 1314 C C . GLY A 1 165 ? -4.501 -6.070 20.867 1.00 58.72 165 GLY A C 1
ATOM 1315 O O . GLY A 1 165 ? -5.188 -5.432 21.647 1.00 58.72 165 GLY A O 1
ATOM 1316 N N . LYS A 1 166 ? -4.643 -7.391 20.656 1.00 52.56 166 LYS A N 1
ATOM 1317 C CA . LYS A 1 166 ? -5.344 -8.386 21.509 1.00 52.56 166 LYS A CA 1
ATOM 1318 C C . LYS A 1 166 ? -6.512 -7.841 22.351 1.00 52.56 166 LYS A C 1
ATOM 1320 O O . LYS A 1 166 ? -6.623 -8.165 23.532 1.00 52.56 166 LYS A O 1
ATOM 1325 N N . CYS A 1 167 ? -7.381 -7.026 21.767 1.00 46.34 167 CYS A N 1
ATOM 1326 C CA . CYS A 1 167 ? -8.482 -6.431 22.500 1.00 46.34 167 CYS A CA 1
ATOM 1327 C C . CYS A 1 167 ? -9.729 -7.283 22.255 1.00 46.34 167 CYS A C 1
ATOM 1329 O O . CYS A 1 167 ? -10.122 -7.521 21.114 1.00 46.34 167 CYS A O 1
ATOM 1331 N N . SER A 1 168 ? -10.370 -7.750 23.326 1.00 49.31 168 SER A N 1
ATOM 1332 C CA . SER A 1 168 ? -11.625 -8.522 23.297 1.00 49.31 168 SER A CA 1
ATOM 1333 C C . SER A 1 168 ? -12.814 -7.751 22.686 1.00 49.31 168 SER A C 1
ATOM 1335 O O . SER A 1 168 ? -13.897 -8.311 22.515 1.00 49.31 168 SER A O 1
ATOM 1337 N N . LEU A 1 169 ? -12.603 -6.491 22.290 1.00 49.00 169 LEU A N 1
ATOM 1338 C CA . LEU A 1 169 ? -13.554 -5.599 21.624 1.00 49.00 169 LEU A CA 1
ATOM 1339 C C . LEU A 1 169 ? -13.968 -6.041 20.214 1.00 49.00 169 LEU A C 1
ATOM 1341 O O . LEU A 1 169 ? -15.032 -5.622 19.750 1.00 49.00 169 LEU A O 1
ATOM 1345 N N . ILE A 1 170 ? -13.189 -6.916 19.560 1.00 52.41 170 ILE A N 1
ATOM 1346 C CA . ILE A 1 170 ? -13.516 -7.454 18.227 1.00 52.41 170 ILE A CA 1
ATOM 1347 C C . ILE A 1 170 ? -14.930 -8.050 18.227 1.00 52.41 170 ILE A C 1
ATOM 1349 O O . ILE A 1 170 ? -15.700 -7.786 17.313 1.00 52.41 170 ILE A O 1
ATOM 1353 N N . SER A 1 171 ? -15.325 -8.764 19.288 1.00 48.56 171 SER A N 1
ATOM 1354 C CA . SER A 1 171 ? -16.635 -9.432 19.328 1.00 48.56 171 SER A CA 1
ATOM 1355 C C . SER A 1 171 ? -17.818 -8.472 19.499 1.00 48.56 171 SER A C 1
ATOM 1357 O O . SER A 1 171 ? -18.897 -8.767 19.005 1.00 48.56 171 SER A O 1
ATOM 1359 N N . TYR A 1 172 ? -17.660 -7.320 20.162 1.00 48.62 172 TYR A N 1
ATOM 1360 C CA . TYR A 1 172 ? -18.799 -6.431 20.444 1.00 48.62 172 TYR A CA 1
ATOM 1361 C C . TYR A 1 172 ? -19.111 -5.477 19.280 1.00 48.62 172 TYR A C 1
ATOM 1363 O O . TYR A 1 172 ? -20.283 -5.222 18.990 1.00 48.62 172 TYR A O 1
ATOM 1371 N N . ILE A 1 173 ? -18.075 -4.977 18.592 1.00 51.69 173 ILE A N 1
ATOM 1372 C CA . ILE A 1 173 ? -18.227 -4.046 17.461 1.00 51.69 173 ILE A CA 1
ATOM 1373 C C . ILE A 1 173 ? -18.594 -4.794 16.170 1.00 51.69 173 ILE A C 1
ATOM 1375 O O . ILE A 1 173 ? -19.485 -4.339 15.454 1.00 51.69 173 ILE A O 1
ATOM 1379 N N . PHE A 1 174 ? -17.996 -5.963 15.896 1.00 52.94 174 PHE A N 1
ATOM 1380 C CA . PHE A 1 174 ? -18.334 -6.744 14.695 1.00 52.94 174 PHE A CA 1
ATOM 1381 C C . PHE A 1 174 ? -19.768 -7.271 14.708 1.00 52.94 174 PHE A C 1
ATOM 1383 O O . PHE A 1 174 ? -20.459 -7.170 13.699 1.00 52.94 174 PHE A O 1
ATOM 1390 N N . TYR A 1 175 ? -20.230 -7.817 15.836 1.00 46.34 175 TYR A N 1
ATOM 1391 C CA . TYR A 1 175 ? -21.526 -8.503 15.885 1.00 46.34 175 TYR A CA 1
ATOM 1392 C C . TYR A 1 175 ? -22.723 -7.545 15.800 1.00 46.34 175 TYR A C 1
ATOM 1394 O O . TYR A 1 175 ? -23.803 -7.958 15.399 1.00 46.34 175 TYR A O 1
ATOM 1402 N N . ASN A 1 176 ? -22.545 -6.268 16.163 1.00 45.19 176 ASN A N 1
ATOM 1403 C CA . ASN A 1 176 ? -23.650 -5.309 16.275 1.00 45.19 176 ASN A CA 1
ATOM 1404 C C . ASN A 1 176 ? -23.656 -4.194 15.213 1.00 45.19 176 ASN A C 1
ATOM 1406 O O . ASN A 1 176 ? -24.601 -3.406 15.203 1.00 45.19 176 ASN A O 1
ATOM 1410 N N . ARG A 1 177 ? -22.615 -4.040 14.372 1.00 51.06 177 ARG A N 1
ATOM 1411 C CA . ARG A 1 177 ? -22.465 -2.823 13.535 1.00 51.06 177 ARG A CA 1
ATOM 1412 C C . ARG A 1 177 ? -21.981 -2.996 12.093 1.00 51.06 177 ARG A C 1
ATOM 1414 O O . ARG A 1 177 ? -21.817 -1.981 11.414 1.00 51.06 177 ARG A O 1
ATOM 1421 N N . ILE A 1 178 ? -21.830 -4.217 11.574 1.00 46.84 178 ILE A N 1
ATOM 1422 C CA . ILE A 1 178 ? -21.537 -4.422 10.137 1.00 46.84 178 ILE A CA 1
ATOM 1423 C C . ILE A 1 178 ? -22.616 -3.767 9.255 1.00 46.84 178 ILE A C 1
ATOM 1425 O O . ILE A 1 178 ? -22.290 -3.053 8.306 1.00 46.84 178 ILE A O 1
ATOM 1429 N N . ASP A 1 179 ? -23.890 -3.879 9.637 1.00 41.19 179 ASP A N 1
ATOM 1430 C CA . ASP A 1 179 ? -24.999 -3.248 8.909 1.00 41.19 179 ASP A CA 1
ATOM 1431 C C . ASP A 1 179 ? -24.943 -1.716 8.952 1.00 41.19 179 ASP A C 1
ATOM 1433 O O . ASP A 1 179 ? -25.391 -1.051 8.021 1.00 41.19 179 ASP A O 1
ATOM 1437 N N . THR A 1 180 ? -24.350 -1.134 9.999 1.00 44.44 180 THR A N 1
ATOM 1438 C CA . THR A 1 180 ? -24.151 0.319 10.120 1.00 44.44 180 THR A CA 1
ATOM 1439 C C . THR A 1 180 ? -23.002 0.810 9.242 1.00 44.44 180 THR A C 1
ATOM 1441 O O . THR A 1 180 ? -23.066 1.932 8.751 1.00 44.44 180 THR A O 1
ATOM 1444 N N . PHE A 1 181 ? -21.977 -0.018 9.014 1.00 42.75 181 PHE A N 1
ATOM 1445 C CA . PHE A 1 181 ? -20.876 0.298 8.100 1.00 42.75 181 PHE A CA 1
ATOM 1446 C C . PHE A 1 181 ? -21.346 0.227 6.638 1.00 42.75 181 PHE A C 1
ATOM 1448 O O . PHE A 1 181 ? -21.114 1.164 5.878 1.00 42.75 181 PHE A O 1
ATOM 1455 N N . ASN A 1 182 ? -22.121 -0.809 6.288 1.00 40.34 182 ASN A N 1
ATOM 1456 C CA . ASN A 1 182 ? -22.758 -0.954 4.972 1.00 40.34 182 ASN A CA 1
ATOM 1457 C C . ASN A 1 182 ? -23.881 0.073 4.717 1.00 40.34 182 ASN A C 1
ATOM 1459 O O . ASN A 1 182 ? -24.099 0.469 3.575 1.00 40.34 182 ASN A O 1
ATOM 1463 N N . SER A 1 183 ? -24.580 0.541 5.760 1.00 37.88 183 SER A N 1
ATOM 1464 C CA . SER A 1 183 ? -25.634 1.569 5.651 1.00 37.88 183 SER A CA 1
ATOM 1465 C C . SER A 1 183 ? -25.130 3.002 5.822 1.00 37.88 183 SER A C 1
ATOM 1467 O O . SER A 1 183 ? -25.937 3.933 5.803 1.00 37.88 183 SER A O 1
ATOM 1469 N N . CYS A 1 184 ? -23.826 3.216 6.025 1.00 36.47 184 CYS A N 1
ATOM 1470 C CA . CYS A 1 184 ? -23.293 4.553 6.241 1.00 36.47 184 CYS A CA 1
ATOM 1471 C C . CYS A 1 184 ? -23.373 5.341 4.917 1.00 36.47 184 CYS A C 1
ATOM 1473 O O . CYS A 1 184 ? -22.633 5.032 3.983 1.00 36.47 184 CYS A O 1
ATOM 1475 N N . PRO A 1 185 ? -24.213 6.392 4.790 1.00 35.88 185 PRO A N 1
ATOM 1476 C CA . PRO A 1 185 ? -24.440 7.075 3.508 1.00 35.88 185 PRO A CA 1
ATOM 1477 C C . PRO A 1 185 ? -23.241 7.921 3.050 1.00 35.88 185 PRO A C 1
ATOM 1479 O O . PRO A 1 185 ? -23.294 8.610 2.028 1.00 35.88 185 PRO A O 1
ATOM 1482 N N . ASN A 1 186 ? -22.158 7.931 3.827 1.00 36.34 186 ASN A N 1
ATOM 1483 C CA . ASN A 1 186 ? -21.057 8.858 3.657 1.00 36.34 186 ASN A CA 1
ATOM 1484 C C . ASN A 1 186 ? -19.976 8.296 2.734 1.00 36.34 186 ASN A C 1
ATOM 1486 O O . ASN A 1 186 ? -18.894 7.903 3.161 1.00 36.34 186 ASN A O 1
ATOM 1490 N N . ARG A 1 187 ? -20.210 8.512 1.435 1.00 37.69 187 ARG A N 1
ATOM 1491 C CA . ARG A 1 187 ? -19.155 8.770 0.434 1.00 37.69 187 ARG A CA 1
ATOM 1492 C C . ARG A 1 187 ? -18.140 9.855 0.865 1.00 37.69 187 ARG A C 1
ATOM 1494 O O . ARG A 1 187 ? -17.102 9.998 0.234 1.00 37.69 187 ARG A O 1
ATOM 1501 N N . LYS A 1 188 ? -18.400 10.594 1.952 1.00 34.44 188 LYS A N 1
ATOM 1502 C CA . LYS A 1 188 ? -17.545 11.665 2.490 1.00 34.44 188 LYS A CA 1
ATOM 1503 C C . LYS A 1 188 ? -16.314 11.196 3.283 1.00 34.44 188 LYS A C 1
ATOM 1505 O O . LYS A 1 188 ? -15.380 11.972 3.441 1.00 34.44 188 LYS A O 1
ATOM 1510 N N . VAL A 1 189 ? -16.265 9.944 3.756 1.00 37.22 189 VAL A N 1
ATOM 1511 C CA . VAL A 1 189 ? -15.036 9.397 4.387 1.00 37.22 189 VAL A CA 1
ATOM 1512 C C . VAL A 1 189 ? -13.935 9.228 3.335 1.00 37.22 189 VAL A C 1
ATOM 1514 O O . VAL A 1 189 ? -12.764 9.491 3.591 1.00 37.22 189 VAL A O 1
ATOM 1517 N N . LEU A 1 190 ? -14.351 8.902 2.110 1.00 33.50 190 LEU A N 1
ATOM 1518 C CA . LEU A 1 190 ? -13.505 8.857 0.928 1.00 33.50 190 LEU A CA 1
ATOM 1519 C C . LEU A 1 190 ? -13.064 10.298 0.570 1.00 33.50 190 LEU A C 1
ATOM 1521 O O . LEU A 1 190 ? -11.871 10.557 0.429 1.00 33.50 190 LEU A O 1
ATOM 1525 N N . SER A 1 191 ? -13.971 11.284 0.537 1.00 31.03 191 SER A N 1
ATOM 1526 C CA . SER A 1 191 ? -13.632 12.679 0.185 1.00 31.03 191 SER A CA 1
ATOM 1527 C C . SER A 1 191 ? -12.663 13.378 1.158 1.00 31.03 191 SER A C 1
ATOM 1529 O O . SER A 1 191 ? -11.913 14.250 0.729 1.00 31.03 191 SER A O 1
ATOM 1531 N N . ALA A 1 192 ? -12.617 12.999 2.442 1.00 31.95 192 ALA A N 1
ATOM 1532 C CA . ALA A 1 192 ? -11.669 13.553 3.425 1.00 31.95 192 ALA A CA 1
ATOM 1533 C C . ALA A 1 192 ? -10.217 13.084 3.200 1.00 31.95 192 ALA A C 1
ATOM 1535 O O . ALA A 1 192 ? -9.272 13.805 3.503 1.00 31.95 192 ALA A O 1
ATOM 1536 N N . MET A 1 193 ? -10.043 11.920 2.570 1.00 32.25 193 MET A N 1
ATOM 1537 C CA . MET A 1 193 ? -8.766 11.451 2.016 1.00 32.25 193 MET A CA 1
ATOM 1538 C C . MET A 1 193 ? -8.521 11.993 0.593 1.00 32.25 193 MET A C 1
ATOM 1540 O O . MET A 1 193 ? -7.547 11.641 -0.078 1.00 32.25 193 MET A O 1
ATOM 1544 N N . GLY A 1 194 ? -9.440 12.844 0.117 1.00 30.58 194 GLY A N 1
ATOM 1545 C CA . GLY A 1 194 ? -9.561 13.424 -1.218 1.00 30.58 194 GLY A CA 1
ATOM 1546 C C . GLY A 1 194 ? -10.026 12.447 -2.308 1.00 30.58 194 GLY A C 1
ATOM 1547 O O . GLY A 1 194 ? -9.742 12.650 -3.487 1.00 30.58 194 GLY A O 1
ATOM 1548 N N . TRP A 1 195 ? -10.721 11.376 -1.943 1.00 30.64 195 TRP A N 1
ATOM 1549 C CA . TRP A 1 195 ? -11.242 10.383 -2.875 1.00 30.64 195 TRP A CA 1
ATOM 1550 C C . TRP A 1 195 ? -12.573 10.820 -3.532 1.00 30.64 195 TRP A C 1
ATOM 1552 O O . TRP A 1 195 ? -13.514 10.031 -3.647 1.00 30.64 195 TRP A O 1
ATOM 1562 N N . GLU A 1 196 ? -12.637 12.055 -4.043 1.00 27.83 196 GLU A N 1
ATOM 1563 C CA . GLU A 1 196 ? -13.631 12.550 -5.028 1.00 27.83 196 GLU A CA 1
ATOM 1564 C C . GLU A 1 196 ? -13.025 12.682 -6.427 1.00 27.83 196 GLU A C 1
ATOM 1566 O O . GLU A 1 196 ? -11.781 12.705 -6.524 1.00 27.83 196 GLU A O 1
#

pLDDT: mean 72.47, std 19.73, range [27.83, 94.56]

Foldseek 3Di:
DFLLVLLVVLVVDQAQEAEAPVSVVVCVVVQPPVDDDPPPPVPDDPLVVVVVLVVVVLVVQLVLLLLLQVPQPCLVVDDPVLLCQLSVQLSVVLVLLSQLSQDDLFFGADRSNNYTYGLNRQCVDDPPRNVVCVVSSVVSHVSCVVVDDSLNSSVVSNLSSQPRPPDPCSVVCVVPPPVVSVPVPDPPSCCVVPND

Secondary structure (DSSP, 8-state):
--HHHHHHHHTTSPPEEE-SHHHHHHHHHHS--S---TT--TTS-HHHHHHHHHHHHHHHHHHHHHHHHHTSTTGGGS-HHHHHHHHHHHHHHHHHHHHHTTB-SSEEEEGGGTEEEEHHHHHHSTTTHHHHHHHHHHHHHHHHTT---HHHHHHHHHHHHHHSSS-TTHHHHHHHHHHHHHT---THHHHHTT--

Radius of gyration: 18.23 Å; Cα contacts (8 Å, |Δi|>4): 178; chains: 1; bounding box: 51×33×44 Å